Protein 1EUV (pdb70)

Sequence (300 aa):
GSLVPELNEKDDDQVQKALASRENTQLMNRDNIEITVRDFKTLAPRRWLNDTIIEFFMKYIEKSTPNTVAFNSFFYTNLSERGYQGVRRWMKRKKTQIDKLDKIFTPINLNQSHWALGIIDLKKKTIGYVDSLSNGPNAMSFAILTDLQKYVMEESKHTIGEDFDLIHLDCPQQPNGYDCGIYVCMNTLYGSADAPLDFDYKDAIRMRRFIAHLILTDALKPETHINLKVSDGSSEIFFKIKKTTPLRRLMEAFAKRQGKEMDSLRFLYDGIRIQADQTPEDLDMEDNDIIEAHREQIGG

Structure (mmCIF, N/CA/C/O backbone):
data_1EUV
#
_entry.id   1EUV
#
_cell.length_a   125.774
_cell.length_b   53.167
_cell.length_c   54.262
_cell.angle_alpha   90.00
_cell.angle_beta   90.00
_cell.angle_gamma   90.00
#
_symmetry.space_group_name_H-M   'P 21 21 2'
#
loop_
_entity.id
_entity.type
_entity.pdbx_description
1 polymer 'ULP1 PROTEASE'
2 polymer 'UBITQUTIN-LIKE PROTEIN SMT3'
3 water water
#
loop_
_atom_site.group_PDB
_atom_site.id
_atom_site.type_symbol
_atom_site.label_atom_id
_atom_site.label_alt_id
_atom_site.label_comp_id
_atom_site.label_asym_id
_atom_site.label_entity_id
_atom_site.label_seq_id
_atom_site.pdbx_PDB_ins_code
_atom_site.Cartn_x
_atom_site.Cartn_y
_atom_site.Cartn_z
_atom_site.occupancy
_atom_site.B_iso_or_equiv
_atom_site.auth_seq_id
_atom_site.auth_comp_id
_atom_site.auth_asym_id
_atom_site.auth_atom_id
_atom_site.pdbx_PDB_model_num
ATOM 1 N N . GLY A 1 1 ? 33.908 16.972 92.970 1.00 40.83 401 GLY A N 1
ATOM 2 C CA . GLY A 1 1 ? 34.959 17.863 92.389 1.00 40.16 401 GLY A CA 1
ATOM 3 C C . GLY A 1 1 ? 34.276 18.853 91.429 1.00 39.45 401 GLY A C 1
ATOM 4 O O . GLY A 1 1 ? 33.765 19.898 91.836 1.00 41.56 401 GLY A O 1
ATOM 5 N N . SER A 1 2 ? 34.308 18.564 90.144 1.00 36.00 402 SER A N 1
ATOM 6 C CA . SER A 1 2 ? 33.593 19.410 89.176 1.00 31.44 402 SER A CA 1
ATOM 7 C C . SER A 1 2 ? 33.490 18.568 87.917 1.00 28.88 402 SER A C 1
ATOM 8 O O . SER A 1 2 ? 34.398 17.833 87.545 1.00 30.31 402 SER A O 1
ATOM 11 N N . LEU A 1 3 ? 32.358 18.715 87.232 1.00 24.48 403 LEU A N 1
ATOM 12 C CA . LEU A 1 3 ? 32.156 18.045 85.960 1.00 22.66 403 LEU A CA 1
ATOM 13 C C . LEU A 1 3 ? 32.648 18.911 84.813 1.00 21.40 403 LEU A C 1
ATOM 14 O O . LEU A 1 3 ? 32.533 18.491 83.671 1.00 21.43 403 LEU A O 1
ATOM 19 N N . VAL A 1 4 ? 33.143 20.116 85.092 1.00 22.43 404 VAL A N 1
ATOM 20 C CA . VAL A 1 4 ? 33.683 20.963 84.021 1.00 22.06 404 VAL A CA 1
ATOM 21 C C . VAL A 1 4 ? 35.197 20.906 84.138 1.00 22.63 404 VAL A C 1
ATOM 22 O O . VAL A 1 4 ? 35.785 21.433 85.067 1.00 24.07 404 VAL A O 1
ATOM 26 N N . PRO A 1 5 ? 35.860 20.317 83.172 1.00 23.66 405 PRO A N 1
ATOM 27 C CA . PRO A 1 5 ? 37.313 20.171 83.266 1.00 26.77 405 PRO A CA 1
ATOM 28 C C . PRO A 1 5 ? 38.073 21.419 82.867 1.00 30.16 405 PRO A C 1
ATOM 29 O O . PRO A 1 5 ? 37.569 22.254 82.115 1.00 31.05 405 PRO A O 1
ATOM 33 N N . GLU A 1 6 ? 39.331 21.452 83.308 1.00 32.15 406 GLU A N 1
ATOM 34 C CA . GLU A 1 6 ? 40.213 22.546 82.896 1.00 34.41 406 GLU A CA 1
ATOM 35 C C . GLU A 1 6 ? 40.962 22.009 81.678 1.00 33.20 406 GLU A C 1
ATOM 36 O O . GLU A 1 6 ? 41.302 20.813 81.564 1.00 34.60 406 GLU A O 1
ATOM 42 N N . LEU A 1 7 ? 41.204 22.874 80.717 1.00 30.75 407 LEU A N 1
ATOM 43 C CA . LEU A 1 7 ? 41.903 22.531 79.517 1.00 30.07 407 LEU A CA 1
ATOM 44 C C . LEU A 1 7 ? 43.435 22.550 79.725 1.00 31.27 407 LEU A C 1
ATOM 45 O O . LEU A 1 7 ? 43.881 23.391 80.490 1.00 30.61 407 LEU A O 1
ATOM 50 N N . ASN A 1 8 ? 44.132 21.677 79.008 1.00 33.58 408 ASN A N 1
ATOM 51 C CA . ASN A 1 8 ? 45.598 21.797 79.140 1.00 35.58 408 ASN A CA 1
ATOM 52 C C . ASN A 1 8 ? 46.002 23.026 78.339 1.00 36.95 408 ASN A C 1
ATOM 53 O O . ASN A 1 8 ? 45.213 23.564 77.556 1.00 36.50 408 ASN A O 1
ATOM 58 N N . GLU A 1 9 ? 47.255 23.461 78.456 1.00 38.07 409 GLU A N 1
ATOM 59 C CA . GLU A 1 9 ? 47.684 24.665 77.761 1.00 39.20 409 GLU A CA 1
ATOM 60 C C . GLU A 1 9 ? 47.541 24.565 76.260 1.00 37.19 409 GLU A C 1
ATOM 61 O O . GLU A 1 9 ? 47.235 25.552 75.594 1.00 36.14 409 GLU A O 1
ATOM 67 N N . LYS A 1 10 ? 47.851 23.413 75.679 1.00 36.76 410 LYS A N 1
ATOM 68 C CA . LYS A 1 10 ? 47.782 23.220 74.238 1.00 38.50 410 LYS A CA 1
ATOM 69 C C . LYS A 1 10 ? 46.335 23.398 73.741 1.00 36.66 410 LYS A C 1
ATOM 70 O O . LYS A 1 10 ? 46.059 24.076 72.753 1.00 35.34 410 LYS A O 1
ATOM 76 N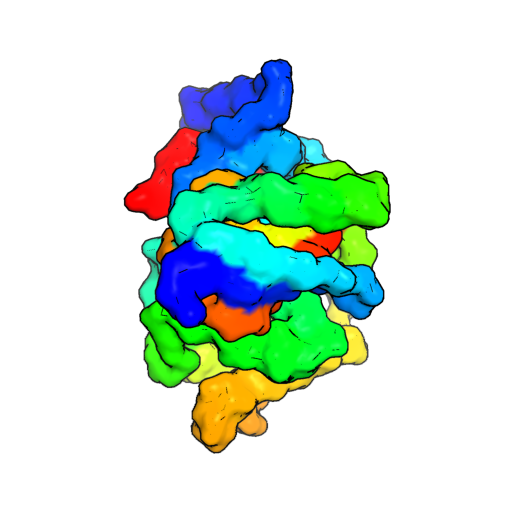 N . ASP A 1 11 ? 45.423 22.744 74.439 1.00 35.18 411 ASP A N 1
ATOM 77 C CA . ASP A 1 11 ? 43.998 22.806 74.077 1.00 32.85 411 ASP A CA 1
ATOM 78 C C . ASP A 1 11 ? 43.466 24.227 74.250 1.00 32.37 411 ASP A C 1
ATOM 79 O O . ASP A 1 11 ? 42.678 24.657 73.393 1.00 29.80 411 ASP A O 1
ATOM 84 N N . ASP A 1 12 ? 43.863 24.920 75.299 1.00 32.19 412 ASP A N 1
ATOM 85 C CA . ASP A 1 12 ? 43.434 26.311 75.507 1.00 33.69 412 ASP A CA 1
ATOM 86 C C . ASP A 1 12 ? 43.948 27.194 74.377 1.00 33.14 412 ASP A C 1
ATOM 87 O O . ASP A 1 12 ? 43.258 28.083 73.893 1.00 32.19 412 ASP A O 1
ATOM 92 N N . ASP A 1 13 ? 45.186 26.985 73.919 1.00 33.23 413 ASP A N 1
ATOM 93 C CA . ASP A 1 13 ? 45.726 27.835 72.859 1.00 33.18 413 ASP A CA 1
ATOM 94 C C . ASP A 1 13 ? 44.980 27.675 71.552 1.00 31.01 413 ASP A C 1
ATOM 95 O O . ASP A 1 13 ? 44.794 28.636 70.810 1.00 29.88 413 ASP A O 1
ATOM 100 N N . GLN A 1 14 ? 44.505 26.453 71.311 1.00 30.31 414 GLN A N 1
ATOM 101 C CA . GLN A 1 14 ? 43.725 26.129 70.124 1.00 30.58 414 GLN A CA 1
ATOM 102 C C . GLN A 1 14 ? 42.429 26.940 70.167 1.00 28.35 414 GLN A C 1
ATOM 103 O O . GLN A 1 14 ? 42.049 27.542 69.168 1.00 27.07 414 GLN A O 1
ATOM 109 N N . VAL A 1 15 ? 41.776 26.933 71.336 1.00 27.93 415 VAL A N 1
ATOM 110 C CA . VAL A 1 15 ? 40.577 27.777 71.508 1.00 27.64 415 VAL A CA 1
ATOM 111 C C . VAL A 1 15 ? 40.894 29.248 71.236 1.00 28.30 415 VAL A C 1
ATOM 112 O O . VAL A 1 15 ? 40.207 29.882 70.438 1.00 26.80 415 VAL A O 1
ATOM 116 N N . GLN A 1 16 ? 41.937 29.807 71.834 1.00 30.21 416 GLN A N 1
ATOM 117 C CA . GLN A 1 16 ? 42.305 31.223 71.647 1.00 32.66 416 GLN A CA 1
ATOM 118 C C . GLN A 1 16 ? 42.582 31.547 70.189 1.00 32.92 416 GLN A C 1
ATOM 119 O O . GLN A 1 16 ? 42.093 32.561 69.677 1.00 32.32 416 GLN A O 1
ATOM 125 N N . LYS A 1 17 ? 43.251 30.665 69.434 1.00 34.04 417 LYS A N 1
ATOM 126 C CA . LYS A 1 17 ? 43.497 30.890 68.012 1.00 35.76 417 LYS A CA 1
ATOM 127 C C . LYS A 1 17 ? 42.222 30.925 67.179 1.00 34.58 417 LYS A C 1
ATOM 128 O O . LYS A 1 17 ? 42.025 31.750 66.289 1.00 34.18 417 LYS A O 1
ATOM 134 N N . ALA A 1 18 ? 41.342 29.957 67.464 1.00 33.25 418 ALA A N 1
ATOM 135 C CA . ALA A 1 18 ? 40.061 29.907 66.748 1.00 31.26 418 ALA A CA 1
ATOM 136 C C . ALA A 1 18 ? 39.239 31.154 67.014 1.00 30.31 418 ALA A C 1
ATOM 137 O O . ALA A 1 18 ? 38.595 31.695 66.130 1.00 28.84 418 ALA A O 1
ATOM 139 N N . LEU A 1 19 ? 39.237 31.719 68.222 1.00 30.33 419 LEU A N 1
ATOM 140 C CA . LEU A 1 19 ? 38.502 32.928 68.551 1.00 32.41 419 LEU A CA 1
ATOM 141 C C . LEU A 1 19 ? 39.056 34.157 67.827 1.00 35.75 419 LEU A C 1
ATOM 142 O O . LEU A 1 19 ? 38.334 35.129 67.632 1.00 36.41 419 LEU A O 1
ATOM 147 N N . ALA A 1 20 ? 40.310 34.071 67.420 1.00 38.82 420 ALA A N 1
ATOM 148 C CA . ALA A 1 20 ? 40.925 35.169 66.695 1.00 42.84 420 ALA A CA 1
ATOM 149 C C . ALA A 1 20 ? 40.876 34.939 65.197 1.00 46.54 420 ALA A C 1
ATOM 150 O O . ALA A 1 20 ? 41.473 35.806 64.528 1.00 46.77 420 ALA A O 1
ATOM 152 N N . SER A 1 21 ? 40.238 33.887 64.653 1.00 49.87 421 SER A N 1
ATOM 153 C CA . SER A 1 21 ? 40.428 33.802 63.210 1.00 54.60 421 SER A CA 1
ATOM 154 C C . SER A 1 21 ? 39.687 34.907 62.460 1.00 57.01 421 SER A C 1
ATOM 155 O O . SER A 1 21 ? 38.600 35.374 62.710 1.00 56.19 421 SER A O 1
ATOM 158 N N . ARG A 1 22 ? 40.514 35.340 61.508 1.00 60.66 422 ARG A N 1
ATOM 159 C CA . ARG A 1 22 ? 40.244 36.346 60.509 1.00 63.35 422 ARG A CA 1
ATOM 160 C C . ARG A 1 22 ? 39.395 35.667 59.422 1.00 65.36 422 ARG A C 1
ATOM 161 O O . ARG A 1 22 ? 39.766 35.074 58.416 1.00 66.33 422 ARG A O 1
ATOM 169 N N . GLU A 1 23 ? 38.106 35.761 59.692 1.00 65.38 423 GLU A N 1
ATOM 170 C CA . GLU A 1 23 ? 36.966 35.458 58.893 1.00 65.22 423 GLU A CA 1
ATOM 171 C C . GLU A 1 23 ? 36.092 34.307 59.292 1.00 63.05 423 GLU A C 1
ATOM 172 O O . GLU A 1 23 ? 36.424 33.404 60.046 1.00 62.56 423 GLU A O 1
ATOM 178 N N . ASN A 1 24 ? 34.827 34.492 58.891 1.00 60.44 424 ASN A N 1
ATOM 179 C CA . ASN A 1 24 ? 33.724 33.638 59.273 1.00 57.76 424 ASN A CA 1
ATOM 180 C C . ASN A 1 24 ? 33.628 32.341 58.492 1.00 55.12 424 ASN A C 1
ATOM 181 O O . ASN A 1 24 ? 32.775 32.089 57.660 1.00 55.76 424 ASN A O 1
ATOM 186 N N . THR A 1 25 ? 34.530 31.452 58.852 1.00 51.97 425 THR A N 1
ATOM 187 C CA . THR A 1 25 ? 34.702 30.138 58.285 1.00 49.63 425 THR A CA 1
ATOM 188 C C . THR A 1 25 ? 33.915 29.109 59.092 1.00 45.80 425 THR A C 1
ATOM 189 O O . THR A 1 25 ? 33.537 29.348 60.235 1.00 43.73 425 THR A O 1
ATOM 193 N N . GLN A 1 26 ? 33.658 27.974 58.466 1.00 42.17 426 GLN A N 1
ATOM 194 C CA . GLN A 1 26 ? 32.982 26.855 59.105 1.00 39.41 426 GLN A CA 1
ATOM 195 C C . GLN A 1 26 ? 33.993 26.128 59.982 1.00 37.10 426 GLN A C 1
ATOM 196 O O . GLN A 1 26 ? 35.066 25.714 59.503 1.00 37.82 426 GLN A O 1
ATOM 202 N N . LEU A 1 27 ? 33.732 25.962 61.274 1.00 33.29 427 LEU A N 1
ATOM 203 C CA . LEU A 1 27 ? 34.639 25.301 62.188 1.00 31.60 427 LEU A CA 1
ATOM 204 C C . LEU A 1 27 ? 34.269 23.842 62.475 1.00 30.46 427 LEU A C 1
ATOM 205 O O . LEU A 1 27 ? 35.135 23.106 62.938 1.00 30.00 427 LEU A O 1
ATOM 210 N N . MET A 1 28 ? 32.988 23.532 62.301 1.00 29.77 428 MET A N 1
ATOM 211 C CA . MET A 1 28 ? 32.508 22.182 62.580 1.00 29.75 428 MET A CA 1
ATOM 212 C C . MET A 1 28 ? 31.203 21.991 61.818 1.00 30.03 428 MET A C 1
A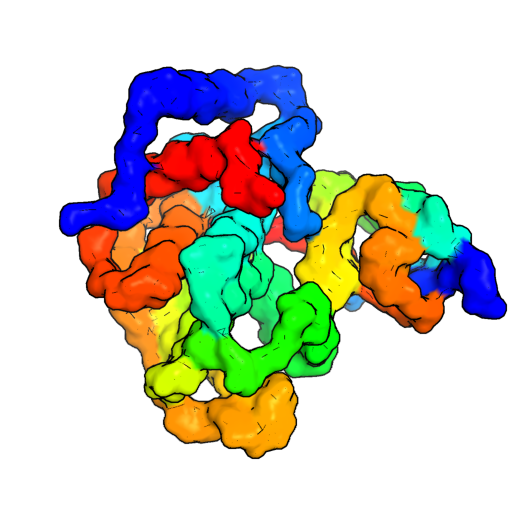TOM 213 O O . MET A 1 28 ? 30.451 22.931 61.548 1.00 28.48 428 MET A O 1
ATOM 218 N N . ASN A 1 29 ? 30.969 20.760 61.384 1.00 30.83 429 ASN A N 1
ATOM 219 C CA . ASN A 1 29 ? 29.748 20.434 60.663 1.00 31.92 429 ASN A CA 1
ATOM 220 C C . ASN A 1 29 ? 29.519 18.945 60.884 1.00 31.94 429 ASN A C 1
ATOM 221 O O . ASN A 1 29 ? 30.201 18.120 60.258 1.00 33.09 429 ASN A O 1
ATOM 226 N N . ARG A 1 30 ? 28.680 18.646 61.861 1.00 30.73 430 ARG A N 1
ATOM 227 C CA . ARG A 1 30 ? 28.476 17.228 62.191 1.00 32.06 430 ARG A CA 1
ATOM 228 C C . ARG A 1 30 ? 27.136 17.026 62.862 1.00 32.39 430 ARG A C 1
ATOM 229 O O . ARG A 1 30 ? 26.751 17.893 63.646 1.00 31.05 430 ARG A O 1
ATOM 237 N N . ASP A 1 31 ? 26.427 15.931 62.583 1.00 32.85 431 ASP A N 1
ATOM 238 C CA . ASP A 1 31 ? 25.164 15.664 63.275 1.00 33.72 431 ASP A CA 1
ATOM 239 C C . ASP A 1 31 ? 24.129 16.766 63.080 1.00 31.60 431 ASP A C 1
ATOM 240 O O . ASP A 1 31 ? 23.332 16.998 63.995 1.00 30.44 431 ASP A O 1
ATOM 245 N N . ASN A 1 32 ? 24.144 17.410 61.939 1.00 29.57 432 ASN A N 1
ATOM 246 C CA . ASN A 1 32 ? 23.245 18.491 61.558 1.00 30.19 432 ASN A CA 1
ATOM 247 C C . ASN A 1 32 ? 23.346 19.756 62.389 1.00 28.16 432 ASN A C 1
ATOM 248 O O . ASN A 1 32 ? 22.390 20.483 62.639 1.00 25.96 432 ASN A O 1
ATOM 253 N N . ILE A 1 33 ? 24.579 20.075 62.807 1.00 27.29 433 ILE A N 1
ATOM 254 C CA . ILE A 1 33 ? 24.836 21.341 63.502 1.00 27.53 433 ILE A CA 1
ATOM 255 C C . ILE A 1 33 ? 26.138 21.837 62.872 1.00 27.63 433 ILE A C 1
ATOM 256 O O . ILE A 1 33 ? 27.191 21.213 62.932 1.00 28.12 433 ILE A O 1
ATOM 261 N N . GLU A 1 34 ? 25.969 22.950 62.193 1.00 26.98 434 GLU A N 1
ATOM 262 C CA . GLU A 1 34 ? 27.087 23.636 61.549 1.00 29.04 434 GLU A CA 1
ATOM 263 C C . GLU A 1 34 ? 27.496 24.805 62.448 1.00 26.87 434 GLU A C 1
ATOM 264 O O . GLU A 1 34 ? 26.605 25.529 62.918 1.00 25.79 434 GLU A O 1
ATOM 270 N N . ILE A 1 35 ? 28.784 24.958 62.728 1.00 24.78 435 ILE A N 1
ATOM 271 C CA . ILE A 1 35 ? 29.257 26.019 63.625 1.00 24.58 435 ILE A CA 1
ATOM 272 C C . ILE A 1 35 ? 30.294 26.872 62.886 1.00 24.98 435 ILE A C 1
ATOM 273 O O . ILE A 1 35 ? 31.274 26.306 62.400 1.00 26.66 435 ILE A O 1
ATOM 278 N N . THR A 1 36 ? 29.988 28.169 62.768 1.00 24.37 436 THR A N 1
ATOM 279 C CA . THR A 1 36 ? 30.940 29.080 62.136 1.00 25.67 436 THR A CA 1
ATOM 280 C C . THR A 1 36 ? 31.724 29.829 63.189 1.00 25.18 436 THR A C 1
ATOM 281 O O . THR A 1 36 ? 31.430 29.739 64.379 1.00 24.31 436 THR A O 1
ATOM 285 N N . VAL A 1 37 ? 32.736 30.592 62.713 1.00 25.05 437 VAL A N 1
ATOM 286 C CA . VAL A 1 37 ? 33.495 31.412 63.651 1.00 24.74 437 VAL A CA 1
ATOM 287 C C . VAL A 1 37 ? 32.579 32.414 64.333 1.00 24.55 437 VAL A C 1
ATOM 288 O O . VAL A 1 37 ? 32.779 32.653 65.524 1.00 23.46 437 VAL A O 1
ATOM 292 N N . ARG A 1 38 ? 31.613 32.996 63.616 1.00 24.20 438 ARG A N 1
ATOM 293 C CA . ARG A 1 38 ? 30.692 33.944 64.248 1.00 24.68 438 ARG A CA 1
ATOM 294 C C . ARG A 1 38 ? 29.978 33.277 65.434 1.00 23.38 438 ARG A C 1
ATOM 295 O O . ARG A 1 38 ? 29.904 33.861 66.514 1.00 22.44 438 ARG A O 1
ATOM 303 N N . ASP A 1 39 ? 29.495 32.063 65.276 1.00 20.60 439 ASP A N 1
ATOM 304 C CA . ASP A 1 39 ? 28.883 31.366 66.411 1.00 21.02 439 ASP A CA 1
ATOM 305 C C . ASP A 1 39 ? 29.881 31.095 67.540 1.00 20.11 439 ASP A C 1
ATOM 306 O O . ASP A 1 39 ? 29.634 31.277 68.721 1.00 19.64 439 ASP A O 1
ATOM 311 N N . PHE A 1 40 ? 31.076 30.603 67.161 1.00 19.54 440 PHE A N 1
ATOM 312 C CA . PHE A 1 40 ? 32.100 30.246 68.128 1.00 19.79 440 PHE A CA 1
ATOM 313 C C . PHE A 1 40 ? 32.518 31.417 68.988 1.00 19.93 440 PHE A C 1
ATOM 314 O O . PHE A 1 40 ? 32.755 31.232 70.186 1.00 18.54 440 PHE A O 1
ATOM 322 N N . LYS A 1 41 ? 32.564 32.610 68.418 1.00 19.50 441 LYS A N 1
ATOM 323 C CA . LYS A 1 41 ? 32.969 33.788 69.187 1.00 21.01 441 LYS A CA 1
ATOM 324 C C . LYS A 1 41 ? 31.985 34.146 70.277 1.00 20.16 441 LYS A C 1
ATOM 325 O O . LYS A 1 41 ? 32.310 34.937 71.190 1.00 20.20 441 LYS A O 1
ATOM 331 N N . THR A 1 42 ? 30.747 33.575 70.269 1.00 18.17 442 THR A N 1
ATOM 332 C CA . THR A 1 42 ? 29.833 33.861 71.383 1.00 17.18 442 THR A CA 1
ATOM 333 C C . THR A 1 42 ? 30.334 33.146 72.634 1.00 16.91 442 THR A C 1
ATOM 334 O O . THR A 1 42 ? 29.800 33.382 73.738 1.00 17.17 442 THR A O 1
ATOM 338 N N . LEU A 1 43 ? 31.319 32.255 72.548 1.00 16.60 443 LEU A N 1
ATOM 339 C CA . LEU A 1 43 ? 31.910 31.625 73.715 1.00 17.07 443 LEU A CA 1
ATOM 340 C C . LEU A 1 43 ? 33.094 32.445 74.273 1.00 17.58 443 LEU A C 1
ATOM 341 O O . LEU A 1 43 ? 33.661 32.059 75.292 1.00 17.55 443 LEU A O 1
ATOM 346 N N . ALA A 1 44 ? 33.470 33.527 73.598 1.00 17.62 444 ALA A N 1
ATOM 347 C CA . ALA A 1 44 ? 34.556 34.360 74.105 1.00 17.07 444 ALA A CA 1
ATOM 348 C C . ALA A 1 44 ? 34.158 34.904 75.463 1.00 17.32 444 ALA A C 1
ATOM 349 O O . ALA A 1 44 ? 32.971 34.984 75.854 1.00 16.91 444 ALA A O 1
ATOM 351 N N . PRO A 1 45 ? 35.137 35.368 76.250 1.00 16.22 445 PRO A N 1
ATOM 352 C CA . PRO A 1 45 ? 34.786 35.874 77.559 1.00 15.65 445 PRO A CA 1
ATOM 353 C C . PRO A 1 45 ? 33.720 36.952 77.505 1.00 16.92 445 PRO A C 1
ATOM 354 O O . PRO A 1 45 ? 33.726 37.891 76.691 1.00 17.87 445 PRO A O 1
ATOM 358 N N . ARG A 1 46 ? 32.799 36.895 78.445 1.00 16.51 446 ARG A N 1
ATOM 359 C CA . ARG A 1 46 ? 31.738 37.892 78.659 1.00 16.52 446 ARG A CA 1
ATOM 360 C C . ARG A 1 46 ? 30.707 37.967 77.542 1.00 18.18 446 ARG A C 1
ATOM 361 O O . ARG A 1 46 ? 29.800 38.854 77.560 1.00 19.83 446 ARG A O 1
ATOM 369 N N . ARG A 1 47 ? 30.739 37.078 76.546 1.00 17.24 447 ARG A N 1
ATOM 370 C CA . ARG A 1 47 ? 29.759 37.166 75.475 1.00 17.00 447 ARG A CA 1
ATOM 371 C C . ARG A 1 47 ? 28.527 36.318 75.630 1.00 17.43 447 ARG A C 1
ATOM 372 O O . ARG A 1 47 ? 28.527 35.277 76.306 1.00 17.13 447 ARG A O 1
ATOM 380 N N . TRP A 1 48 ? 27.415 36.853 75.135 1.00 16.90 448 TRP A N 1
ATOM 381 C CA . TRP A 1 48 ? 26.139 36.105 75.144 1.00 16.65 448 TRP A CA 1
ATOM 382 C C . TRP A 1 48 ? 26.161 34.924 74.171 1.00 17.62 448 TRP A C 1
ATOM 383 O O . TRP A 1 48 ? 26.341 35.113 72.966 1.00 18.85 448 TRP A O 1
ATOM 394 N N . LEU A 1 49 ? 25.823 33.707 74.664 1.00 16.41 449 LEU A N 1
ATOM 395 C CA . LEU A 1 49 ? 25.751 32.578 73.733 1.00 16.20 449 LEU A CA 1
ATOM 396 C C . LEU A 1 49 ? 24.570 32.754 72.780 1.00 16.48 449 LEU A C 1
ATOM 397 O O . LEU A 1 49 ? 23.498 33.282 73.158 1.00 16.82 449 LEU A O 1
ATOM 402 N N . ASN A 1 50 ? 24.755 32.215 71.570 1.00 16.37 450 ASN A N 1
ATOM 403 C CA . ASN A 1 50 ? 23.617 32.195 70.626 1.00 16.97 450 ASN A CA 1
ATOM 404 C C . ASN A 1 50 ? 23.064 30.771 70.543 1.00 17.29 450 ASN A C 1
ATOM 405 O O . ASN A 1 50 ? 23.514 29.804 71.181 1.00 17.29 450 ASN A O 1
ATOM 410 N N . ASP A 1 51 ? 22.010 30.650 69.740 1.00 16.71 451 ASP A N 1
ATOM 411 C CA . ASP A 1 51 ? 21.294 29.362 69.628 1.00 18.13 451 ASP A CA 1
ATOM 412 C C . ASP A 1 51 ? 22.162 28.253 69.066 1.00 18.12 451 ASP A C 1
ATOM 413 O O . ASP A 1 51 ? 21.901 27.089 69.356 1.00 17.38 451 ASP A O 1
ATOM 418 N N . THR A 1 52 ? 23.146 28.570 68.237 1.00 17.61 452 THR A N 1
ATOM 419 C CA . THR A 1 52 ? 24.010 27.552 67.636 1.00 17.98 452 THR A CA 1
ATOM 420 C C . THR A 1 52 ? 24.854 26.844 68.653 1.00 17.29 452 THR A C 1
ATOM 421 O O . THR A 1 52 ? 24.979 25.617 68.675 1.00 17.49 452 THR A O 1
ATOM 425 N N . ILE A 1 53 ? 25.409 27.621 69.597 1.00 17.00 453 ILE A N 1
ATOM 426 C CA . ILE A 1 53 ? 26.202 27.037 70.678 1.00 16.62 453 ILE A CA 1
ATOM 427 C C . ILE A 1 53 ? 25.319 26.242 71.631 1.00 15.53 453 ILE A C 1
ATOM 428 O O . ILE A 1 53 ? 25.675 25.148 72.069 1.00 16.87 453 ILE A O 1
ATOM 433 N N . ILE A 1 54 ? 24.133 26.778 71.985 1.00 16.23 454 ILE A N 1
ATOM 434 C CA . ILE A 1 54 ? 23.193 26.021 72.822 1.00 16.62 454 ILE A CA 1
ATOM 435 C C . ILE A 1 54 ? 22.830 24.702 72.114 1.00 17.03 454 ILE A C 1
ATOM 436 O O . ILE A 1 54 ? 22.891 23.656 72.787 1.00 16.67 454 ILE A O 1
ATOM 441 N N . GLU A 1 55 ? 22.571 24.722 70.813 1.00 17.22 455 GLU A N 1
ATOM 442 C CA . GLU A 1 55 ? 22.177 23.478 70.134 1.00 18.12 455 GLU A CA 1
ATOM 443 C C . GLU A 1 55 ? 23.338 22.478 70.115 1.00 19.31 455 GLU A C 1
ATOM 444 O O . GLU A 1 55 ? 23.156 21.284 70.345 1.00 19.67 455 GLU A O 1
ATOM 450 N N . PHE A 1 56 ? 24.534 23.010 69.840 1.00 18.48 456 PHE A N 1
ATOM 451 C CA . PHE A 1 56 ? 25.708 22.117 69.855 1.00 16.99 456 PHE A CA 1
ATOM 452 C C . PHE A 1 56 ? 25.801 21.417 71.207 1.00 17.77 456 PHE A C 1
ATOM 453 O O . PHE A 1 56 ? 26.034 20.189 71.267 1.00 17.72 456 PHE A O 1
ATOM 461 N N . PHE A 1 57 ? 25.649 22.147 72.309 1.00 17.68 457 PHE A N 1
ATOM 462 C CA . PHE A 1 57 ? 25.779 21.509 73.619 1.00 17.30 457 PHE A CA 1
ATOM 463 C C . PHE A 1 57 ? 24.667 20.504 73.902 1.00 17.52 457 PHE A C 1
ATOM 464 O O . PHE A 1 57 ? 24.959 19.421 74.436 1.00 17.26 457 PHE A O 1
ATOM 472 N N . MET A 1 58 ? 23.474 20.772 73.430 1.00 16.73 458 MET A N 1
ATOM 473 C CA . MET A 1 58 ? 22.376 19.810 73.550 1.00 16.99 458 MET A CA 1
ATOM 474 C C . MET A 1 58 ? 22.774 18.520 72.788 1.00 17.29 458 MET A C 1
ATOM 475 O O . MET A 1 58 ? 22.569 17.419 73.319 1.00 19.89 458 MET A O 1
ATOM 480 N N . LYS A 1 59 ? 23.329 18.660 71.604 1.00 17.26 459 LYS A N 1
ATOM 481 C CA . LYS A 1 59 ? 23.750 17.460 70.828 1.00 19.22 459 LYS A CA 1
ATOM 482 C C . LYS A 1 59 ? 24.822 16.681 71.551 1.00 20.55 459 LYS A C 1
ATOM 483 O O . LYS A 1 59 ? 24.834 15.431 71.585 1.00 22.61 459 LYS A O 1
ATOM 489 N N . TYR A 1 60 ? 25.790 17.411 72.123 1.00 19.93 460 TYR A N 1
ATOM 490 C CA . TYR A 1 60 ? 26.836 16.734 72.895 1.00 19.98 460 TYR A CA 1
ATOM 491 C C . TYR A 1 60 ? 26.267 15.906 74.054 1.00 20.30 460 TYR A C 1
ATOM 492 O O . TYR A 1 60 ? 26.725 14.793 74.371 1.00 20.01 460 TYR A O 1
ATOM 501 N N . ILE A 1 61 ? 25.329 16.459 74.820 1.00 19.01 461 ILE A N 1
ATOM 502 C CA . ILE A 1 61 ? 24.677 15.743 75.910 1.00 19.87 461 ILE A CA 1
ATOM 503 C C . ILE A 1 61 ? 23.874 14.573 75.357 1.00 20.86 461 ILE A C 1
ATOM 504 O O . ILE A 1 61 ? 24.009 13.468 75.890 1.00 22.24 461 ILE A O 1
ATOM 509 N N . GLU A 1 62 ? 23.211 14.742 74.214 1.00 21.71 462 GLU A N 1
ATOM 510 C CA . GLU A 1 62 ? 22.502 13.576 73.646 1.00 24.28 462 GLU A CA 1
ATOM 511 C C . GLU A 1 62 ? 23.526 12.506 73.263 1.00 26.65 462 GLU A C 1
ATOM 512 O O . GLU A 1 62 ? 23.205 11.319 73.478 1.00 29.22 462 GLU A O 1
ATOM 518 N N . LYS A 1 63 ? 24.594 12.909 72.601 1.00 27.04 463 LYS A N 1
ATOM 519 C CA . LYS A 1 63 ? 25.637 11.933 72.195 1.00 30.01 463 LYS A CA 1
ATOM 520 C C . LYS A 1 63 ? 26.201 11.198 73.389 1.00 30.47 463 LYS A C 1
ATOM 521 O O . LYS A 1 63 ? 26.547 10.001 73.229 1.00 31.93 463 LYS A O 1
ATOM 527 N N . SER A 1 64 ? 26.359 11.762 74.584 1.00 29.67 464 SER A N 1
ATOM 528 C CA . SER A 1 64 ? 26.973 11.055 75.698 1.00 28.97 464 SER A CA 1
ATOM 529 C C . SER A 1 64 ? 26.113 10.521 76.816 1.00 29.16 464 SER A C 1
ATOM 530 O O . SER A 1 64 ? 26.582 10.097 77.901 1.00 28.24 464 SER A O 1
ATOM 533 N N . THR A 1 65 ? 24.793 10.647 76.656 1.00 28.41 465 THR A N 1
ATOM 534 C CA . THR A 1 65 ? 23.874 10.237 77.705 1.00 29.04 465 THR A CA 1
ATOM 535 C C . THR A 1 65 ? 22.765 9.367 77.113 1.00 29.92 465 THR A C 1
ATOM 536 O O . THR A 1 65 ? 22.110 9.745 76.147 1.00 28.27 465 THR A O 1
ATOM 540 N N . PRO A 1 66 ? 22.593 8.217 77.761 1.00 31.12 466 PRO A N 1
ATOM 541 C CA . PRO A 1 66 ? 21.580 7.290 77.300 1.00 30.49 466 PRO A CA 1
ATOM 542 C C . PRO A 1 66 ? 20.174 7.752 77.602 1.00 29.72 466 PRO A C 1
ATOM 543 O O . PRO A 1 66 ? 19.820 8.418 78.614 1.00 27.92 466 PRO A O 1
ATOM 547 N N . ASN A 1 67 ? 19.317 7.312 76.673 1.00 30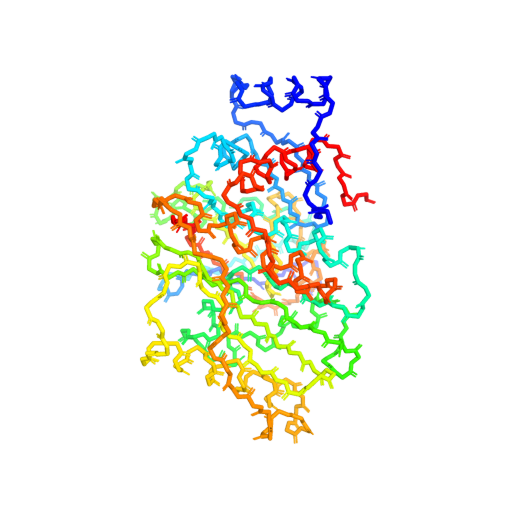.01 467 ASN A N 1
ATOM 548 C CA . ASN A 1 67 ? 17.882 7.496 76.691 1.00 29.27 467 ASN A CA 1
ATOM 549 C C . ASN A 1 67 ? 17.543 8.988 76.884 1.00 26.77 467 ASN A C 1
ATOM 550 O O . ASN A 1 67 ? 16.652 9.284 77.688 1.00 25.43 467 ASN A O 1
ATOM 555 N N . THR A 1 68 ? 18.283 9.880 76.240 1.00 23.46 468 THR A N 1
ATOM 556 C CA . THR A 1 68 ? 18.032 11.308 76.475 1.00 22.54 468 THR A CA 1
ATOM 557 C C . THR A 1 68 ? 17.834 12.048 75.175 1.00 22.67 468 THR A C 1
ATOM 558 O O . THR A 1 68 ? 18.567 11.809 74.234 1.00 24.15 468 THR A O 1
ATOM 562 N N . VAL A 1 69 ? 16.862 12.978 75.145 1.00 20.11 469 VAL A N 1
ATOM 563 C CA . VAL A 1 69 ? 16.715 13.872 74.015 1.00 19.77 469 VAL A CA 1
ATOM 564 C C . VAL A 1 69 ? 16.977 15.273 74.579 1.00 18.75 469 VAL A C 1
ATOM 565 O O . VAL A 1 69 ? 16.511 15.555 75.702 1.00 19.29 469 VAL A O 1
ATOM 569 N N . ALA A 1 70 ? 17.707 16.045 73.809 1.00 17.32 470 ALA A N 1
ATOM 570 C CA . ALA A 1 70 ? 17.914 17.453 74.210 1.00 17.85 470 ALA A CA 1
ATOM 571 C C . ALA A 1 70 ? 17.602 18.261 72.963 1.00 17.99 470 ALA A C 1
ATOM 572 O O . ALA A 1 70 ? 18.336 18.213 71.970 1.00 20.67 470 ALA A O 1
ATOM 574 N N . PHE A 1 71 ? 16.437 18.953 72.987 1.00 17.19 471 PHE A N 1
ATOM 575 C CA . PHE A 1 71 ? 16.057 19.708 71.814 1.00 18.27 471 PHE A CA 1
ATOM 576 C C . PHE A 1 71 ? 16.863 21.017 71.716 1.00 17.18 471 PHE A C 1
ATOM 577 O O . PHE A 1 71 ? 17.316 21.515 72.758 1.00 18.28 471 PHE A O 1
ATOM 585 N N . ASN A 1 72 ? 16.923 21.556 70.513 1.00 16.38 472 ASN A N 1
ATOM 586 C CA . ASN A 1 72 ? 17.469 22.913 70.358 1.00 17.74 472 ASN A CA 1
ATOM 587 C C . ASN A 1 72 ? 16.404 23.867 70.967 1.00 17.09 472 ASN A C 1
ATOM 588 O O . ASN A 1 72 ? 15.276 23.490 71.257 1.00 17.50 472 ASN A O 1
ATOM 593 N N . SER A 1 73 ? 16.766 25.165 71.034 1.00 16.78 473 SER A N 1
ATOM 594 C CA . SER A 1 73 ? 15.871 26.120 71.671 1.00 16.59 473 SER A CA 1
ATOM 595 C C . SER A 1 73 ? 14.662 26.506 70.821 1.00 17.79 473 SER A C 1
ATOM 596 O O . SER A 1 73 ? 13.748 27.143 71.392 1.00 19.45 473 SER A O 1
ATOM 599 N N . PHE A 1 74 ? 14.636 26.157 69.546 1.00 17.53 474 PHE A N 1
ATOM 600 C CA . PHE A 1 74 ? 13.496 26.490 68.688 1.00 18.89 474 PHE A CA 1
ATOM 601 C C . PHE A 1 74 ? 12.321 25.582 69.025 1.00 18.64 474 PHE A C 1
ATOM 602 O O . PHE A 1 74 ? 11.178 25.908 68.718 1.00 18.85 474 PHE A O 1
ATOM 610 N N . PHE A 1 75 ? 12.562 24.442 69.714 1.00 16.55 475 PHE A N 1
ATOM 611 C CA . PHE A 1 75 ? 11.468 23.564 70.146 1.00 18.34 475 PHE A CA 1
ATOM 612 C C . PHE A 1 75 ? 10.565 24.335 71.115 1.00 17.97 475 PHE A C 1
ATOM 613 O O . PHE A 1 75 ? 9.345 24.419 70.846 1.00 19.98 475 PHE A O 1
ATOM 621 N N . TYR A 1 76 ? 11.138 24.930 72.150 1.00 17.77 476 TYR A N 1
ATOM 622 C CA . TYR A 1 76 ? 10.241 25.668 73.065 1.00 18.09 476 TYR A CA 1
ATOM 623 C C . TYR A 1 76 ? 9.597 26.854 72.351 1.00 19.49 476 TYR A C 1
ATOM 624 O O . TYR A 1 76 ? 8.405 27.135 72.620 1.00 19.77 476 TYR A O 1
ATOM 633 N N . THR A 1 77 ? 10.309 27.560 71.485 1.00 21.50 477 THR A N 1
ATOM 634 C CA . THR A 1 77 ? 9.673 28.679 70.757 1.00 21.75 477 THR A CA 1
ATOM 635 C C . THR A 1 77 ? 8.402 28.201 70.043 1.00 21.93 477 THR A C 1
ATOM 636 O O . THR A 1 77 ? 7.329 28.815 70.137 1.00 23.65 477 THR A O 1
ATOM 640 N N . ASN A 1 78 ? 8.506 27.135 69.257 1.00 19.70 478 ASN A N 1
ATOM 641 C CA . ASN A 1 78 ? 7.359 26.589 68.548 1.00 21.28 478 ASN A CA 1
ATOM 642 C C . ASN A 1 78 ? 6.265 26.103 69.506 1.00 21.57 478 ASN A C 1
ATOM 643 O O . ASN A 1 78 ? 5.069 26.322 69.220 1.00 22.41 478 ASN A O 1
ATOM 648 N N . LEU A 1 79 ? 6.619 25.353 70.543 1.00 20.09 479 LEU A N 1
ATOM 649 C CA . LEU A 1 79 ? 5.615 24.824 71.459 1.00 20.20 479 LEU A CA 1
ATOM 650 C C . LEU A 1 79 ? 4.813 25.922 72.142 1.00 21.07 479 LEU A C 1
ATOM 651 O O . LEU A 1 79 ? 3.589 25.832 72.255 1.00 21.87 479 LEU A O 1
ATOM 656 N N . SER A 1 80 ? 5.513 26.983 72.522 1.00 20.65 480 SER A N 1
ATOM 657 C CA . SER A 1 80 ? 4.873 28.104 73.219 1.00 22.40 480 SER A CA 1
ATOM 658 C C . SER A 1 80 ? 4.069 28.969 72.258 1.00 23.42 480 SER A C 1
ATOM 659 O O . SER A 1 80 ? 2.939 29.355 72.617 1.00 25.81 480 SER A O 1
ATOM 662 N N . GLU A 1 81 ? 4.617 29.234 71.070 1.00 23.26 481 GLU A N 1
ATOM 663 C CA . GLU A 1 81 ? 3.881 30.114 70.154 1.00 24.74 481 GLU A CA 1
ATOM 664 C C . GLU A 1 81 ? 2.822 29.390 69.349 1.00 23.37 481 GLU A C 1
ATOM 665 O O . GLU A 1 81 ? 1.770 29.998 69.066 1.00 24.54 481 GLU A O 1
ATOM 671 N N . ARG A 1 82 ? 3.015 28.135 68.992 1.00 21.49 482 ARG A N 1
ATOM 672 C CA . ARG A 1 82 ? 2.188 27.393 68.067 1.00 22.47 482 ARG A CA 1
ATOM 673 C C . ARG A 1 82 ? 1.696 26.055 68.572 1.00 21.74 482 ARG A C 1
ATOM 674 O O . ARG A 1 82 ? 1.110 25.246 67.875 1.00 21.16 482 ARG A O 1
ATOM 682 N N . GLY A 1 83 ? 1.720 25.912 69.906 1.00 20.37 483 GLY A N 1
ATOM 683 C CA . GLY A 1 83 ? 1.152 24.726 70.561 1.00 20.78 483 GLY A CA 1
ATOM 684 C C . GLY A 1 83 ? 1.863 23.439 70.234 1.00 22.09 483 GLY A C 1
ATOM 685 O O . GLY A 1 83 ? 2.899 23.333 69.552 1.00 22.34 483 GLY A O 1
ATOM 686 N N . TYR A 1 84 ? 1.290 22.316 70.681 1.00 23.51 484 TYR A N 1
ATOM 687 C CA . TYR A 1 84 ? 1.840 20.996 70.398 1.00 24.18 484 TYR A CA 1
ATOM 688 C C . TYR A 1 84 ? 1.908 20.750 68.917 1.00 24.85 484 TYR A C 1
ATOM 689 O O . TYR A 1 84 ? 2.829 20.134 68.373 1.00 25.68 484 TYR A O 1
ATOM 698 N N . GLN A 1 85 ? 0.949 21.296 68.161 1.00 26.04 485 GLN A N 1
ATOM 699 C CA . GLN A 1 85 ? 0.959 21.163 66.714 1.00 27.88 485 GLN A CA 1
ATOM 700 C C . GLN A 1 85 ? 2.241 21.717 66.112 1.00 27.34 485 GLN A C 1
ATOM 701 O O . GLN A 1 85 ? 2.730 21.171 65.129 1.00 28.29 485 GLN A O 1
ATOM 707 N N . GLY A 1 86 ? 2.787 22.774 66.745 1.00 25.29 486 GLY A N 1
ATOM 708 C CA . GLY A 1 86 ? 4.035 23.339 66.255 1.00 25.80 486 GLY A CA 1
ATOM 709 C C . GLY A 1 86 ? 5.263 22.462 66.449 1.00 24.56 486 GLY A C 1
ATOM 710 O O . GLY A 1 86 ? 6.311 22.842 65.915 1.00 24.75 486 GLY A O 1
ATOM 711 N N . VAL A 1 87 ? 5.225 21.402 67.254 1.00 23.02 487 VAL A N 1
ATOM 712 C CA . VAL A 1 87 ? 6.376 20.548 67.489 1.00 23.02 487 VAL A CA 1
ATOM 713 C C . VAL A 1 87 ? 5.971 19.077 67.352 1.00 24.30 487 VAL A C 1
ATOM 714 O O . VAL A 1 87 ? 6.737 18.185 67.657 1.00 22.28 487 VAL A O 1
ATOM 718 N N . ARG A 1 88 ? 4.759 18.820 66.855 1.00 27.74 488 ARG A N 1
ATOM 719 C CA . ARG A 1 88 ? 4.289 17.434 66.723 1.00 29.32 488 ARG A CA 1
ATOM 720 C C . ARG A 1 88 ? 5.226 16.489 66.009 1.00 28.52 488 ARG A C 1
ATOM 721 O O . ARG A 1 88 ? 5.365 15.329 66.459 1.00 28.02 488 ARG A O 1
ATOM 729 N N . ARG A 1 89 ? 5.914 16.910 64.963 1.00 28.24 489 ARG A N 1
ATOM 730 C CA . ARG A 1 89 ? 6.774 16.105 64.133 1.00 29.05 489 ARG A CA 1
ATOM 731 C C . ARG A 1 89 ? 8.214 16.032 64.629 1.00 27.47 489 ARG A C 1
ATOM 732 O O . ARG A 1 89 ? 9.039 15.317 64.060 1.00 26.40 489 ARG A O 1
ATOM 740 N N . TRP A 1 90 ? 8.549 16.775 65.688 1.00 25.78 490 TRP A N 1
ATOM 741 C CA . TRP A 1 90 ? 9.951 16.828 66.092 1.00 25.12 490 TRP A CA 1
ATOM 742 C C . TRP A 1 90 ? 10.515 15.572 66.725 1.00 24.49 490 TRP A C 1
ATOM 743 O O . TRP A 1 90 ? 11.668 15.235 66.431 1.00 24.90 490 TRP A O 1
ATOM 754 N N . MET A 1 91 ? 9.793 14.860 67.597 1.00 24.48 491 MET A N 1
ATOM 755 C CA . MET A 1 91 ? 10.357 13.667 68.207 1.00 26.74 491 MET A CA 1
ATOM 756 C C . MET A 1 91 ? 10.653 12.586 67.163 1.00 28.07 491 MET A C 1
ATOM 757 O O . MET A 1 91 ? 11.614 11.834 67.303 1.00 26.77 491 MET A O 1
ATOM 762 N N . LYS A 1 92 ? 9.839 12.508 66.105 1.00 31.38 492 LYS A N 1
ATOM 763 C CA . LYS A 1 92 ? 10.063 11.518 65.058 1.00 34.48 492 LYS A CA 1
ATOM 764 C C . LYS A 1 92 ? 11.440 11.700 64.441 1.00 34.42 492 LYS A C 1
ATOM 765 O O . LYS A 1 92 ? 12.174 10.747 64.191 1.00 33.93 492 LYS A O 1
ATOM 771 N N . ARG A 1 93 ? 11.844 12.964 64.234 1.00 33.46 493 ARG A N 1
ATOM 772 C CA . ARG A 1 93 ? 13.157 13.256 63.687 1.00 35.01 493 ARG A CA 1
ATOM 773 C C . ARG A 1 93 ? 14.297 12.989 64.649 1.00 33.12 493 ARG A C 1
ATOM 774 O O . ARG A 1 93 ? 15.469 13.097 64.253 1.00 34.76 493 ARG A O 1
ATOM 782 N N . LYS A 1 94 ? 14.037 12.627 65.898 1.00 30.68 494 LYS A N 1
ATOM 783 C CA . LYS A 1 94 ? 15.024 12.243 66.879 1.00 31.03 494 LYS A CA 1
ATOM 784 C C . LYS A 1 94 ? 15.262 10.725 66.784 1.00 33.20 494 LYS A C 1
ATOM 785 O O . LYS A 1 94 ? 16.042 10.141 67.536 1.00 34.30 494 LYS A O 1
ATOM 791 N N . LYS A 1 95 ? 14.470 10.041 65.939 1.00 34.71 495 LYS A N 1
ATOM 792 C CA . LYS A 1 95 ? 14.621 8.600 65.772 1.00 35.25 495 LYS A CA 1
ATOM 793 C C . LYS A 1 95 ? 14.318 7.849 67.065 1.00 33.30 495 LYS A C 1
ATOM 794 O O . LYS A 1 95 ? 14.968 6.844 67.371 1.00 32.25 495 LYS A O 1
ATOM 800 N N . THR A 1 96 ? 13.305 8.310 67.794 1.00 30.86 496 THR A N 1
ATOM 801 C CA . THR A 1 96 ? 12.975 7.621 69.039 1.00 30.54 496 THR A CA 1
ATOM 802 C C . THR A 1 96 ? 11.590 8.060 69.460 1.00 28.33 496 THR A C 1
ATOM 803 O O . THR A 1 96 ? 10.925 8.770 68.700 1.00 28.76 496 THR A O 1
ATOM 807 N N . GLN A 1 97 ? 11.071 7.488 70.530 1.00 28.71 497 GLN A N 1
ATOM 808 C CA . GLN A 1 97 ? 9.724 7.776 70.997 1.00 28.42 497 GLN A CA 1
ATOM 809 C C . GLN A 1 97 ? 9.771 8.149 72.464 1.00 26.85 497 GLN A C 1
ATOM 810 O O . GLN A 1 97 ? 10.605 7.681 73.248 1.00 27.05 497 GLN A O 1
ATOM 816 N N . ILE A 1 98 ? 8.856 8.999 72.909 1.00 26.96 498 ILE A N 1
ATOM 817 C CA . ILE A 1 98 ? 8.834 9.464 74.294 1.00 26.10 498 ILE A CA 1
ATOM 818 C C . ILE A 1 98 ? 8.820 8.344 75.308 1.00 27.19 498 ILE A C 1
ATOM 819 O O . ILE A 1 98 ? 9.458 8.459 76.367 1.00 26.26 498 ILE A O 1
ATOM 824 N N . ASP A 1 99 ? 8.157 7.193 75.038 1.00 28.65 499 ASP A N 1
ATOM 825 C CA . ASP A 1 99 ? 8.173 6.129 76.050 1.00 30.82 499 ASP A CA 1
ATOM 826 C C . ASP A 1 99 ? 9.494 5.403 76.222 1.00 31.39 499 ASP A C 1
ATOM 827 O O . ASP A 1 99 ? 9.627 4.594 77.172 1.00 31.89 499 ASP A O 1
ATOM 832 N N . LYS A 1 100 ? 10.520 5.686 75.422 1.00 30.89 500 LYS A N 1
ATOM 833 C CA . LYS A 1 100 ? 11.827 5.064 75.640 1.00 30.61 500 LYS A CA 1
ATOM 834 C C . LYS A 1 100 ? 12.819 5.982 76.349 1.00 28.91 500 LYS A C 1
ATOM 835 O O . LYS A 1 100 ? 13.970 5.604 76.514 1.00 28.04 500 LYS A O 1
ATOM 841 N N . LEU A 1 101 ? 12.366 7.190 76.683 1.00 27.35 501 LEU A N 1
ATOM 842 C CA . LEU A 1 101 ? 13.338 8.128 77.273 1.00 24.06 501 LEU A CA 1
ATOM 843 C C . LEU A 1 101 ? 13.340 8.270 78.776 1.00 24.65 501 LEU A C 1
ATOM 844 O O . LEU A 1 101 ? 12.382 8.095 79.530 1.00 24.51 501 LEU A O 1
ATOM 849 N N . ASP A 1 102 ? 14.522 8.677 79.293 1.00 23.43 502 ASP A N 1
ATOM 850 C CA . ASP A 1 102 ? 14.654 8.980 80.712 1.00 23.57 502 ASP A CA 1
ATOM 851 C C . ASP A 1 102 ? 14.382 10.496 80.901 1.00 22.78 502 ASP A C 1
ATOM 852 O O . ASP A 1 102 ? 13.750 10.911 81.856 1.00 21.88 502 ASP A O 1
ATOM 857 N N . LYS A 1 103 ? 15.003 11.306 80.043 1.00 21.76 503 LYS A N 1
ATOM 858 C CA . LYS A 1 103 ? 14.861 12.766 80.175 1.00 20.78 503 LYS A CA 1
ATOM 859 C C . LYS A 1 103 ? 14.722 13.436 78.822 1.00 19.90 503 LYS A C 1
ATOM 860 O O . LYS A 1 103 ? 15.260 12.961 77.820 1.00 19.92 503 LYS A O 1
ATOM 866 N N . ILE A 1 104 ? 14.062 14.597 78.796 1.00 19.58 504 ILE A N 1
ATOM 867 C CA . ILE A 1 104 ? 14.024 15.466 77.619 1.00 19.71 504 ILE A CA 1
ATOM 868 C C . ILE A 1 104 ? 14.460 16.861 78.108 1.00 19.00 504 ILE A C 1
ATOM 869 O O . ILE A 1 104 ? 13.856 17.312 79.096 1.00 18.32 504 ILE A O 1
ATOM 874 N N . PHE A 1 105 ? 15.478 17.432 77.489 1.00 16.76 505 PHE A N 1
ATOM 875 C CA . PHE A 1 105 ? 15.939 18.778 77.885 1.00 15.92 505 PHE A CA 1
ATOM 876 C C . PHE A 1 105 ? 15.418 19.798 76.892 1.00 17.51 505 PHE A C 1
ATOM 877 O O . PHE A 1 105 ? 15.458 19.531 75.680 1.00 18.22 505 PHE A O 1
ATOM 885 N N . THR A 1 106 ? 14.924 20.959 77.350 1.00 16.31 506 THR A N 1
ATOM 886 C CA . THR A 1 106 ? 14.430 21.983 76.447 1.00 17.01 506 THR A CA 1
ATOM 887 C C . THR A 1 106 ? 15.000 23.342 76.863 1.00 16.40 506 THR A C 1
ATOM 888 O O . THR A 1 106 ? 14.522 23.974 77.846 1.00 17.48 506 THR A O 1
ATOM 892 N N . PRO A 1 107 ? 16.086 23.783 76.275 1.00 16.35 507 PRO A N 1
ATOM 893 C CA . PRO A 1 107 ? 16.660 25.108 76.490 1.00 15.56 507 PRO A CA 1
ATOM 894 C C . PRO A 1 107 ? 15.641 26.138 75.973 1.00 15.81 507 PRO A C 1
ATOM 895 O O . PRO A 1 107 ? 14.941 25.945 74.979 1.00 16.44 507 PRO A O 1
ATOM 899 N N . ILE A 1 108 ? 15.512 27.211 76.780 1.00 15.49 508 ILE A N 1
ATOM 900 C CA . ILE A 1 108 ? 14.492 28.241 76.501 1.00 16.06 508 ILE A CA 1
ATOM 901 C C . ILE A 1 108 ? 15.104 29.627 76.342 1.00 14.76 508 ILE A C 1
ATOM 902 O O . ILE A 1 108 ? 15.881 30.041 77.202 1.00 16.01 508 ILE A O 1
ATOM 907 N N . ASN A 1 109 ? 14.769 30.269 75.218 1.00 16.29 509 ASN A N 1
ATOM 908 C CA . ASN A 1 109 ? 15.243 31.625 74.991 1.00 16.80 509 ASN A CA 1
ATOM 909 C C . ASN A 1 109 ? 14.106 32.539 75.453 1.00 18.14 509 ASN A C 1
ATOM 910 O O . ASN A 1 109 ? 12.941 32.250 75.139 1.00 21.01 509 ASN A O 1
ATOM 915 N N . LEU A 1 110 ? 14.429 33.498 76.303 1.00 18.10 510 LEU A N 1
ATOM 916 C CA . LEU A 1 110 ? 13.405 34.404 76.826 1.00 20.12 510 LEU A CA 1
ATOM 917 C C . LEU A 1 110 ? 13.677 35.792 76.249 1.00 22.23 510 LEU A C 1
ATOM 918 O O . LEU A 1 110 ? 14.658 36.428 76.654 1.00 21.24 510 LEU A O 1
ATOM 923 N N . ASN A 1 111 ? 12.822 36.222 75.336 1.00 23.67 511 ASN A N 1
ATOM 924 C CA . ASN A 1 111 ? 12.839 37.585 74.828 1.00 26.61 511 ASN A CA 1
ATOM 925 C C . ASN A 1 111 ? 14.140 38.077 74.259 1.00 24.33 511 ASN A C 1
ATOM 926 O O . ASN A 1 111 ? 14.493 39.265 74.368 1.00 23.65 511 ASN A O 1
ATOM 931 N N . GLN A 1 112 ? 14.927 37.179 73.659 1.00 22.30 512 GLN A N 1
ATOM 932 C CA . GLN A 1 112 ? 16.230 37.545 73.105 1.00 21.51 512 GLN A CA 1
ATOM 933 C C . GLN A 1 112 ? 17.133 38.170 74.131 1.00 21.94 512 GLN A C 1
ATOM 934 O O . GLN A 1 112 ? 18.072 38.889 73.731 1.00 22.45 512 GLN A O 1
ATOM 940 N N . SER A 1 113 ? 16.947 37.863 75.424 1.00 21.26 513 SER A N 1
ATOM 941 C CA . SER A 1 113 ? 17.808 38.469 76.418 1.00 22.17 513 SER A CA 1
ATOM 942 C C . SER A 1 113 ? 18.251 37.509 77.507 1.00 19.87 513 SER A C 1
ATOM 943 O O . SER A 1 113 ? 19.119 37.874 78.252 1.00 19.87 513 SER A O 1
ATOM 946 N N . HIS A 1 114 ? 17.661 36.294 77.584 1.00 19.42 514 HIS A N 1
ATOM 947 C CA . HIS A 1 114 ? 18.077 35.398 78.679 1.00 18.23 514 HIS A CA 1
ATOM 948 C C . HIS A 1 114 ? 17.852 33.956 78.254 1.00 16.65 514 HIS A C 1
ATOM 949 O O . HIS A 1 114 ? 17.070 33.726 77.331 1.00 18.87 514 HIS A O 1
ATOM 956 N N . TRP A 1 115 ? 18.625 33.043 78.840 1.00 15.92 515 TRP A N 1
ATOM 957 C CA . TRP A 1 115 ? 18.452 31.617 78.550 1.00 15.22 515 TRP A CA 1
ATOM 958 C C . TRP A 1 115 ? 18.080 30.936 79.876 1.00 14.54 515 TRP A C 1
ATOM 959 O O . TRP A 1 115 ? 18.694 31.235 80.873 1.00 15.86 515 TRP A O 1
ATOM 970 N N . ALA A 1 116 ? 17.177 29.933 79.790 1.00 15.66 516 ALA A N 1
ATOM 971 C CA . ALA A 1 116 ? 16.818 29.128 80.964 1.00 15.16 516 ALA A CA 1
ATOM 972 C C . ALA A 1 116 ? 16.616 27.692 80.445 1.00 15.33 516 ALA A C 1
ATOM 973 O O . ALA A 1 116 ? 16.833 27.425 79.244 1.00 14.82 516 ALA A O 1
ATOM 975 N N . LEU A 1 117 ? 16.205 26.789 81.303 1.00 17.24 517 LEU A N 1
ATOM 976 C CA . LEU A 1 117 ? 16.102 25.382 80.859 1.00 16.67 517 LEU A CA 1
ATOM 977 C C . LEU A 1 117 ? 14.928 24.654 81.483 1.00 16.87 517 LEU A C 1
ATOM 978 O O . LEU A 1 117 ? 14.633 24.806 82.660 1.00 17.92 517 LEU A O 1
ATOM 983 N N . GLY A 1 118 ? 14.300 23.846 80.615 1.00 16.34 518 GLY A N 1
ATOM 984 C CA . GLY A 1 118 ? 13.259 22.949 81.118 1.00 17.73 518 GLY A CA 1
ATOM 985 C C . GLY A 1 118 ? 13.857 21.543 81.157 1.00 18.49 518 GLY A C 1
ATOM 986 O O . GLY A 1 118 ? 14.626 21.177 80.266 1.00 16.84 518 GLY A O 1
ATOM 987 N N . ILE A 1 119 ? 13.489 20.784 82.213 1.00 18.37 519 ILE A N 1
ATOM 988 C CA . ILE A 1 119 ? 13.961 19.393 82.287 1.00 18.08 519 ILE A CA 1
ATOM 989 C C . ILE A 1 119 ? 12.721 18.496 82.461 1.00 18.84 519 ILE A C 1
ATOM 990 O O . ILE A 1 119 ? 12.097 18.576 83.513 1.00 18.98 519 ILE A O 1
ATOM 995 N N . ILE A 1 120 ? 12.411 17.704 81.455 1.00 18.78 520 ILE A N 1
ATOM 996 C CA . ILE A 1 120 ? 11.299 16.725 81.676 1.00 19.96 520 ILE A CA 1
ATOM 997 C C . ILE A 1 120 ? 11.989 15.440 82.129 1.00 20.99 520 ILE A C 1
ATOM 998 O O . ILE A 1 120 ? 12.770 14.877 81.375 1.00 20.55 520 ILE A O 1
ATOM 1003 N N . ASP A 1 121 ? 11.704 14.978 83.334 1.00 23.09 521 ASP A N 1
ATOM 1004 C CA . ASP A 1 121 ? 12.301 13.744 83.832 1.00 23.20 521 ASP A CA 1
ATOM 1005 C C . ASP A 1 121 ? 11.200 12.666 83.801 1.00 23.64 521 ASP A C 1
ATOM 1006 O O . ASP A 1 121 ? 10.411 12.644 84.734 1.00 22.75 521 ASP A O 1
ATOM 1011 N N . LEU A 1 122 ? 11.239 11.868 82.746 1.00 24.20 522 LEU A N 1
ATOM 1012 C CA . LEU A 1 122 ? 10.199 10.834 82.599 1.00 25.59 522 LEU A CA 1
ATOM 1013 C C . LEU A 1 122 ? 10.306 9.771 83.657 1.00 27.15 522 LEU A C 1
ATOM 1014 O O . LEU A 1 122 ? 9.276 9.216 84.106 1.00 27.20 522 LEU A O 1
ATOM 1019 N N . LYS A 1 123 ? 11.518 9.444 84.086 1.00 29.20 523 LYS A N 1
ATOM 1020 C CA . LYS A 1 123 ? 11.695 8.410 85.115 1.00 31.44 523 LYS A CA 1
ATOM 1021 C C . LYS A 1 123 ? 11.222 8.884 86.469 1.00 30.80 523 LYS A C 1
ATOM 1022 O O . LYS A 1 123 ? 10.569 8.154 87.225 1.00 31.37 523 LYS A O 1
ATOM 1028 N N . LYS A 1 124 ? 11.497 10.140 86.836 1.00 29.18 524 LYS A N 1
ATOM 1029 C CA . LYS A 1 124 ? 11.062 10.677 88.120 1.00 28.80 524 LYS A CA 1
ATOM 1030 C C . LYS A 1 124 ? 9.664 11.283 88.059 1.00 26.40 524 LYS A C 1
ATOM 1031 O O . LYS A 1 124 ? 9.092 11.648 89.103 1.00 27.09 524 LYS A O 1
ATOM 1037 N N . LYS A 1 125 ? 9.092 11.343 86.867 1.00 24.54 525 LYS A N 1
ATOM 1038 C CA . LYS A 1 125 ? 7.767 11.927 86.682 1.00 25.62 525 LYS A CA 1
ATOM 1039 C C . LYS A 1 125 ? 7.744 13.356 87.188 1.00 26.16 525 LYS A C 1
ATOM 1040 O O . LYS A 1 125 ? 6.892 13.789 87.970 1.00 24.65 525 LYS A O 1
ATOM 1046 N N . THR A 1 126 ? 8.700 14.171 86.714 1.00 25.53 526 THR A N 1
ATOM 1047 C CA . THR A 1 126 ? 8.746 15.561 87.174 1.00 26.25 526 THR A CA 1
ATOM 1048 C C . THR A 1 126 ? 9.073 16.477 86.000 1.00 25.67 526 THR A C 1
ATOM 1049 O O . THR A 1 126 ? 9.617 15.957 85.041 1.00 24.31 526 THR A O 1
ATOM 1053 N N . ILE A 1 127 ? 8.557 17.689 86.045 1.00 26.15 527 ILE A N 1
ATOM 1054 C CA . ILE A 1 127 ? 8.913 18.681 85.013 1.00 25.72 527 ILE A CA 1
ATOM 1055 C C . ILE A 1 127 ? 9.538 19.836 85.805 1.00 25.92 527 ILE A C 1
ATOM 1056 O O . ILE A 1 127 ? 8.884 20.394 86.696 1.00 25.19 527 ILE A O 1
ATOM 1061 N N . GLY A 1 128 ? 10.773 20.197 85.417 1.00 23.68 528 GLY A N 1
ATOM 1062 C CA . GLY A 1 128 ? 11.439 21.235 86.200 1.00 22.81 528 GLY A CA 1
ATOM 1063 C C . GLY A 1 128 ? 11.870 22.408 85.327 1.00 21.82 528 GLY A C 1
ATOM 1064 O O . GLY A 1 128 ? 12.145 22.227 84.130 1.00 21.67 528 GLY A O 1
ATOM 1065 N N . TYR A 1 129 ? 11.827 23.570 85.943 1.00 19.07 529 TYR A N 1
ATOM 1066 C CA . TYR A 1 129 ? 12.249 24.815 85.244 1.00 19.32 529 TYR A CA 1
ATOM 1067 C C . TYR A 1 129 ? 13.436 25.315 86.040 1.00 20.01 529 TYR A C 1
ATOM 1068 O O . TYR A 1 129 ? 13.318 25.491 87.260 1.00 20.14 529 TYR A O 1
ATOM 1077 N N . VAL A 1 130 ? 14.599 25.509 85.419 1.00 19.71 530 VAL A N 1
ATOM 1078 C CA . VAL A 1 130 ? 15.818 25.864 86.151 1.00 19.51 530 VAL A CA 1
ATOM 1079 C C . VAL A 1 130 ? 16.382 27.118 85.501 1.00 18.62 530 VAL A C 1
ATOM 1080 O O . VAL A 1 130 ? 16.599 27.123 84.306 1.00 19.34 530 VAL A O 1
ATOM 1084 N N . ASP A 1 131 ? 16.541 28.148 86.313 1.00 18.01 531 ASP A N 1
ATOM 1085 C CA . ASP A 1 131 ? 16.922 29.466 85.757 1.00 17.65 531 ASP A CA 1
ATOM 1086 C C . ASP A 1 131 ? 18.005 30.005 86.684 1.00 17.93 531 ASP A C 1
ATOM 1087 O O . ASP A 1 131 ? 17.778 30.190 87.888 1.00 19.21 531 ASP A O 1
ATOM 1092 N N . SER A 1 132 ? 19.120 30.473 86.080 1.00 17.40 532 SER A N 1
ATOM 1093 C CA . SER A 1 132 ? 20.242 30.997 86.832 1.00 18.39 532 SER A CA 1
ATOM 1094 C C . SER A 1 132 ? 20.136 32.508 87.153 1.00 18.84 532 SER A C 1
ATOM 1095 O O . SER A 1 132 ? 21.073 33.027 87.750 1.00 18.74 532 SER A O 1
ATOM 1098 N N . LEU A 1 133 ? 19.032 33.127 86.821 1.00 19.85 533 LEU A N 1
ATOM 1099 C CA . LEU A 1 133 ? 18.818 34.515 87.294 1.00 21.71 533 LEU A CA 1
ATOM 1100 C C . LEU A 1 133 ? 17.338 34.623 87.615 1.00 23.14 533 LEU A C 1
ATOM 1101 O O . LEU A 1 133 ? 16.559 35.275 86.940 1.00 24.86 533 LEU A O 1
ATOM 1106 N N . SER A 1 134 ? 16.952 33.948 88.691 1.00 25.11 534 SER A N 1
ATOM 1107 C CA . SER A 1 134 ? 15.539 33.920 89.094 1.00 29.12 534 SER A CA 1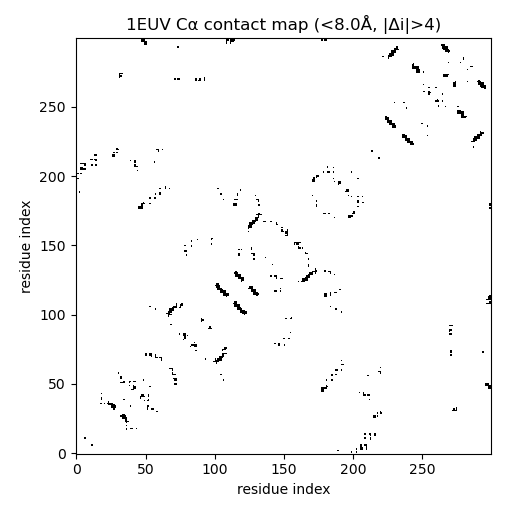
ATOM 1108 C C . SER A 1 134 ? 15.349 34.300 90.550 1.00 33.77 534 SER A C 1
ATOM 1109 O O . SER A 1 134 ? 16.094 33.806 91.401 1.00 34.44 534 SER A O 1
ATOM 1112 N N . ASN A 1 135 ? 14.266 35.000 90.853 1.00 38.52 535 ASN A N 1
ATOM 1113 C CA . ASN A 1 135 ? 13.945 35.281 92.263 1.00 42.88 535 ASN A CA 1
ATOM 1114 C C . ASN A 1 135 ? 12.969 34.223 92.783 1.00 43.94 535 ASN A C 1
ATOM 1115 O O . ASN A 1 135 ? 12.632 34.188 93.981 1.00 45.16 535 ASN A O 1
ATOM 1120 N N . GLY A 1 136 ? 12.547 33.322 91.888 1.00 43.16 536 GLY A N 1
ATOM 1121 C CA . GLY A 1 136 ? 11.720 32.219 92.314 1.00 42.57 536 GLY A CA 1
ATOM 1122 C C . GLY A 1 136 ? 10.448 32.026 91.523 1.00 41.44 536 GLY A C 1
ATOM 1123 O O . GLY A 1 136 ? 10.131 32.713 90.550 1.00 39.62 536 GLY A O 1
ATOM 1124 N N . PRO A 1 137 ? 9.723 30.984 91.954 1.00 41.72 537 PRO A N 1
ATOM 1125 C CA . PRO A 1 137 ? 8.483 30.615 91.290 1.00 41.96 537 PRO A CA 1
ATOM 1126 C C . PRO A 1 137 ? 7.735 31.886 90.963 1.00 42.20 537 PRO A C 1
ATOM 1127 O O . PRO A 1 137 ? 7.541 32.752 91.840 1.00 43.58 537 PRO A O 1
ATOM 1131 N N . ASN A 1 138 ? 7.373 32.010 89.698 1.00 40.61 538 ASN A N 1
ATOM 1132 C CA . ASN A 1 138 ? 6.665 33.207 89.241 1.00 40.39 538 ASN A CA 1
ATOM 1133 C C . ASN A 1 138 ? 5.666 32.746 88.191 1.00 40.25 538 ASN A C 1
ATOM 1134 O O . ASN A 1 138 ? 5.601 31.531 87.935 1.00 38.37 538 ASN A O 1
ATOM 1139 N N . ALA A 1 139 ? 4.879 33.635 87.608 1.00 40.78 539 ALA A N 1
ATOM 1140 C CA . ALA A 1 139 ? 3.881 33.169 86.653 1.00 42.07 539 ALA A CA 1
ATOM 1141 C C . ALA A 1 139 ? 4.394 32.797 85.284 1.00 41.87 539 ALA A C 1
ATOM 1142 O O . ALA A 1 139 ? 3.795 31.916 84.631 1.00 42.02 539 ALA A O 1
ATOM 1144 N N . MET A 1 140 ? 5.467 33.394 84.771 1.00 39.76 540 MET A N 1
ATOM 1145 C CA . MET A 1 140 ? 5.943 33.051 83.437 1.00 38.59 540 MET A CA 1
ATOM 1146 C C . MET A 1 140 ? 6.507 31.619 83.445 1.00 34.13 540 MET A C 1
ATOM 1147 O O . MET A 1 140 ? 6.464 30.884 82.468 1.00 33.31 540 MET A O 1
ATOM 1152 N N . SER A 1 141 ? 7.070 31.282 84.564 1.00 31.86 541 SER A N 1
ATOM 1153 C CA . SER A 1 141 ? 7.710 29.986 84.853 1.00 31.27 541 SER A CA 1
ATOM 1154 C C . SER A 1 141 ? 6.585 28.941 84.861 1.00 30.32 541 SER A C 1
ATOM 1155 O O . SER A 1 141 ? 6.751 27.800 84.465 1.00 27.86 541 SER A O 1
ATOM 1158 N N . PHE A 1 142 ? 5.397 29.413 85.315 1.00 28.90 542 PHE A N 1
ATOM 1159 C CA . PHE A 1 142 ? 4.279 28.441 85.248 1.00 30.40 542 PHE A CA 1
ATOM 1160 C C . PHE A 1 142 ? 3.792 28.145 83.865 1.00 28.18 542 PHE A C 1
ATOM 1161 O O . PHE A 1 142 ? 3.495 26.954 83.605 1.00 28.28 542 PHE A O 1
ATOM 1169 N N . ALA A 1 143 ? 3.679 29.131 82.988 1.00 27.61 543 ALA A N 1
ATOM 1170 C CA . ALA A 1 143 ? 3.312 28.898 81.608 1.00 28.18 543 ALA A CA 1
ATOM 1171 C C . ALA A 1 143 ? 4.315 27.934 80.978 1.00 27.24 543 ALA A C 1
ATOM 1172 O O . ALA A 1 143 ? 3.891 27.090 80.197 1.00 27.41 543 ALA A O 1
ATOM 1174 N N . ILE A 1 144 ? 5.619 28.080 81.245 1.00 24.40 544 ILE A N 1
ATOM 1175 C CA . ILE A 1 144 ? 6.597 27.158 80.714 1.00 23.25 544 ILE A CA 1
ATOM 1176 C C . ILE A 1 144 ? 6.320 25.756 81.267 1.00 21.89 544 ILE A C 1
ATOM 1177 O O . ILE A 1 144 ? 6.329 24.846 80.452 1.00 22.55 544 ILE A O 1
ATOM 1182 N N . LEU A 1 145 ? 6.202 25.602 82.589 1.00 23.24 545 LEU A N 1
ATOM 1183 C CA . LEU A 1 145 ? 5.971 24.239 83.093 1.00 22.70 545 LEU A CA 1
ATOM 1184 C C . LEU A 1 145 ? 4.719 23.633 82.517 1.00 23.03 545 LEU A C 1
ATOM 1185 O O . LEU A 1 145 ? 4.740 22.456 82.099 1.00 22.91 545 LEU A O 1
ATOM 1190 N N . THR A 1 146 ? 3.585 24.400 82.423 1.00 23.28 546 THR A N 1
ATOM 1191 C CA . THR A 1 146 ? 2.410 23.752 81.835 1.00 23.36 546 THR A CA 1
ATOM 1192 C C . THR A 1 146 ? 2.547 23.433 80.360 1.00 23.93 546 THR A C 1
ATOM 1193 O O . THR A 1 146 ? 2.063 22.396 79.881 1.00 25.26 546 THR A O 1
ATOM 1197 N N . ASP A 1 147 ? 3.336 24.193 79.609 1.00 23.36 547 ASP A N 1
ATOM 1198 C CA . ASP A 1 147 ? 3.586 23.924 78.212 1.00 22.59 547 ASP A CA 1
ATOM 1199 C C . ASP A 1 147 ? 4.348 22.589 78.092 1.00 22.24 547 ASP A C 1
ATOM 1200 O O . ASP A 1 147 ? 3.981 21.843 77.203 1.00 23.03 547 ASP A O 1
ATOM 1205 N N . LEU A 1 148 ? 5.324 22.377 78.963 1.00 22.87 548 LEU A N 1
ATOM 1206 C CA . LEU A 1 148 ? 6.120 21.147 78.866 1.00 21.74 548 LEU A CA 1
ATOM 1207 C C . LEU A 1 148 ? 5.230 19.963 79.288 1.00 22.05 548 LEU A C 1
ATOM 1208 O O . LEU A 1 148 ? 5.381 18.895 78.712 1.00 20.79 548 LEU A O 1
ATOM 1213 N N . GLN A 1 149 ? 4.357 20.172 80.279 1.00 22.85 549 GLN A N 1
ATOM 1214 C CA . GLN A 1 149 ? 3.462 19.079 80.712 1.00 24.15 549 GLN A CA 1
ATOM 1215 C C . GLN A 1 149 ? 2.494 18.733 79.598 1.00 24.61 549 GLN A C 1
ATOM 1216 O O . GLN A 1 149 ? 2.283 17.554 79.279 1.00 24.12 549 GLN A O 1
ATOM 1222 N N . LYS A 1 150 ? 2.023 19.773 78.896 1.00 25.30 550 LYS A N 1
ATOM 1223 C CA . LYS A 1 150 ? 1.165 19.575 77.740 1.00 25.70 550 LYS A CA 1
ATOM 1224 C C . LYS A 1 150 ? 1.855 18.767 76.673 1.00 24.53 550 LYS A C 1
ATOM 1225 O O . LYS A 1 150 ? 1.333 17.855 76.045 1.00 23.16 550 LYS A O 1
ATOM 1231 N N . TYR A 1 151 ? 3.145 19.062 76.396 1.00 22.08 551 TYR A N 1
ATOM 1232 C CA . TYR A 1 151 ? 3.909 18.345 75.403 1.00 20.84 551 TYR A CA 1
ATOM 1233 C C . TYR A 1 151 ? 3.939 16.846 75.739 1.00 22.16 551 TYR A C 1
ATOM 1234 O O . TYR A 1 151 ? 3.842 16.000 74.871 1.00 23.19 551 TYR A O 1
ATOM 1243 N N . VAL A 1 152 ? 4.265 16.533 76.986 1.00 21.72 552 VAL A N 1
ATOM 1244 C CA . VAL A 1 152 ? 4.385 15.135 77.406 1.00 22.67 552 VAL A CA 1
ATOM 1245 C C . VAL A 1 152 ? 3.043 14.392 77.218 1.00 23.51 552 VAL A C 1
ATOM 1246 O O . VAL A 1 152 ? 3.042 13.279 76.656 1.00 24.33 552 VAL A O 1
ATOM 1250 N N . MET A 1 153 ? 1.989 15.073 77.663 1.00 23.62 553 MET A N 1
ATOM 1251 C CA . MET A 1 153 ? 0.652 14.423 77.505 1.00 24.68 553 MET A CA 1
ATOM 1252 C C . MET A 1 153 ? 0.296 14.201 76.061 1.00 26.17 553 MET A C 1
ATOM 1253 O O . MET A 1 153 ? -0.177 13.097 75.669 1.00 28.15 553 MET A O 1
ATOM 1258 N N . GLU A 1 154 ? 0.511 15.163 75.164 1.00 25.97 554 GLU A N 1
ATOM 1259 C CA . GLU A 1 154 ? 0.181 15.005 73.757 1.00 27.16 554 GLU A CA 1
ATOM 1260 C C . GLU A 1 154 ? 1.098 14.065 73.003 1.00 26.08 554 GLU A C 1
ATOM 1261 O O . GLU A 1 154 ? 0.659 13.172 72.252 1.00 26.70 554 GLU A O 1
ATOM 1267 N N . GLU A 1 155 ? 2.411 14.166 73.183 1.00 24.96 555 GLU A N 1
ATOM 1268 C CA . GLU A 1 155 ? 3.378 13.327 72.502 1.00 24.85 555 GLU A CA 1
ATOM 1269 C C . GLU A 1 155 ? 3.218 11.868 72.897 1.00 26.77 555 GLU A C 1
ATOM 1270 O O . GLU A 1 155 ? 3.437 10.979 72.081 1.00 29.06 555 GLU A O 1
ATOM 1276 N N . SER A 1 156 ? 2.807 11.611 74.138 1.00 27.38 556 SER A N 1
ATOM 1277 C CA . SER A 1 156 ? 2.605 10.236 74.590 1.00 28.32 556 SER A CA 1
ATOM 1278 C C . SER A 1 156 ? 1.213 9.710 74.262 1.00 29.09 556 SER A C 1
ATOM 1279 O O . SER A 1 156 ? 0.870 8.642 74.794 1.00 30.33 556 SER A O 1
ATOM 1282 N N . LYS A 1 157 ? 0.404 10.484 73.579 1.00 30.03 557 LYS A N 1
ATOM 1283 C CA . LYS A 1 157 ? -0.977 10.070 73.286 1.00 32.80 557 LYS A CA 1
ATOM 1284 C C . LYS A 1 157 ? -1.721 9.825 74.577 1.00 33.23 557 LYS A C 1
ATOM 1285 O O . LYS A 1 157 ? -2.440 8.813 74.727 1.00 34.82 557 LYS A O 1
ATOM 1291 N N . HIS A 1 158 ? -1.604 10.765 75.502 1.00 32.60 558 HIS A N 1
ATOM 1292 C CA . HIS A 1 158 ? -2.246 10.757 76.800 1.00 33.68 558 HIS A CA 1
ATOM 1293 C C . HIS A 1 158 ? -1.999 9.509 77.618 1.00 33.69 558 HIS A C 1
ATOM 1294 O O . HIS A 1 158 ? -2.929 9.008 78.287 1.00 35.32 558 HIS A O 1
ATOM 1301 N N . THR A 1 159 ? -0.775 8.998 77.602 1.00 31.31 559 THR A N 1
ATOM 1302 C CA . THR A 1 159 ? -0.446 7.850 78.422 1.00 31.64 559 THR A CA 1
ATOM 1303 C C . THR A 1 159 ? 0.316 8.269 79.664 1.00 31.07 559 THR A C 1
ATOM 1304 O O . THR A 1 159 ? 0.378 7.551 80.671 1.00 31.04 559 THR A O 1
ATOM 1308 N N . ILE A 1 160 ? 1.098 9.370 79.523 1.00 28.80 560 ILE A N 1
ATOM 1309 C CA . ILE A 1 160 ? 1.937 9.804 80.635 1.00 28.76 560 ILE A CA 1
ATOM 1310 C C . ILE A 1 160 ? 1.943 11.325 80.725 1.00 27.06 560 ILE A C 1
ATOM 1311 O O . ILE A 1 160 ? 1.502 12.002 79.780 1.00 25.47 560 ILE A O 1
ATOM 1316 N N . GLY A 1 161 ? 2.295 11.821 81.907 1.00 26.90 561 GLY A N 1
ATOM 1317 C CA . GLY A 1 161 ? 2.398 13.268 82.091 1.00 26.89 561 GLY A CA 1
ATOM 1318 C C . GLY A 1 161 ? 1.403 13.967 82.959 1.00 29.30 561 GLY A C 1
ATOM 1319 O O . GLY A 1 161 ? 1.754 14.916 83.667 1.00 28.44 561 GLY A O 1
ATOM 1320 N N . GLU A 1 162 ? 0.123 13.551 83.033 1.00 31.92 562 GLU A N 1
ATOM 1321 C CA . GLU A 1 162 ? -0.894 14.265 83.803 1.00 33.43 562 GLU A CA 1
ATOM 1322 C C . GLU A 1 162 ? -0.685 14.344 85.300 1.00 31.31 562 GLU A C 1
ATOM 1323 O O . GLU A 1 162 ? -1.151 15.281 85.988 1.00 30.72 562 GLU A O 1
ATOM 1329 N N . ASP A 1 163 ? 0.084 13.431 85.890 1.00 28.74 563 ASP A N 1
ATOM 1330 C CA . ASP A 1 163 ? 0.382 13.368 87.291 1.00 29.52 563 ASP A CA 1
ATOM 1331 C C . ASP A 1 163 ? 1.820 13.792 87.605 1.00 28.85 563 ASP A C 1
ATOM 1332 O O . ASP A 1 163 ? 2.248 13.622 88.744 1.00 28.02 563 ASP A O 1
ATOM 1337 N N . PHE A 1 164 ? 2.504 14.388 86.608 1.00 28.32 564 PHE A N 1
ATOM 1338 C CA . PHE A 1 164 ? 3.869 14.845 86.925 1.00 26.63 564 PHE A CA 1
ATOM 1339 C C . PHE A 1 164 ? 3.870 16.034 87.880 1.00 27.46 564 PHE A C 1
ATOM 1340 O O . PHE A 1 164 ? 2.951 16.876 87.830 1.00 28.83 564 PHE A O 1
ATOM 1348 N N . ASP A 1 165 ? 4.894 16.155 88.717 1.00 27.01 565 ASP A N 1
ATOM 1349 C CA . ASP A 1 165 ? 5.046 17.272 89.628 1.00 30.49 565 ASP A CA 1
ATOM 1350 C C . ASP A 1 165 ? 5.778 18.401 88.872 1.00 30.83 565 ASP A C 1
ATOM 1351 O O . ASP A 1 165 ? 6.840 18.072 88.319 1.00 31.71 565 ASP A O 1
ATOM 1356 N N . LEU A 1 166 ? 5.202 19.595 88.854 1.00 29.98 566 LEU A N 1
ATOM 1357 C CA . LEU A 1 166 ? 5.817 20.740 88.179 1.00 30.69 566 LEU A CA 1
ATOM 1358 C C . LEU A 1 166 ? 6.625 21.511 89.207 1.00 31.32 566 LEU A C 1
ATOM 1359 O O . LEU A 1 166 ? 6.082 21.906 90.256 1.00 31.88 566 LEU A O 1
ATOM 1364 N N . ILE A 1 167 ? 7.932 21.719 88.987 1.00 28.81 567 ILE A N 1
ATOM 1365 C CA . ILE A 1 167 ? 8.763 22.332 90.009 1.00 28.23 567 ILE A CA 1
ATOM 1366 C C . ILE A 1 167 ? 9.680 23.441 89.482 1.00 26.45 567 ILE A C 1
ATOM 1367 O O . ILE A 1 167 ? 10.130 23.274 88.350 1.00 25.65 567 ILE A O 1
ATOM 1372 N N . HIS A 1 168 ? 9.807 24.516 90.224 1.00 24.84 568 HIS A N 1
ATOM 1373 C CA . HIS A 1 168 ? 10.759 25.581 89.879 1.00 25.70 568 HIS A CA 1
ATOM 1374 C C . HIS A 1 168 ? 12.034 25.130 90.629 1.00 26.73 568 HIS A C 1
ATOM 1375 O O . HIS A 1 168 ? 12.050 25.213 91.863 1.00 27.81 568 HIS A O 1
ATOM 1382 N N . LEU A 1 169 ? 12.987 24.543 89.901 1.00 25.62 569 LEU A N 1
ATOM 1383 C CA . LEU A 1 169 ? 14.184 23.990 90.507 1.00 27.08 569 LEU A CA 1
ATOM 1384 C C . LEU A 1 169 ? 15.212 25.016 90.919 1.00 28.36 569 LEU A C 1
ATOM 1385 O O . LEU A 1 169 ? 15.493 25.954 90.149 1.00 29.04 569 LEU A O 1
ATOM 1390 N N . ASP A 1 170 ? 15.805 24.873 92.082 1.00 28.26 570 ASP A N 1
ATOM 1391 C CA . ASP A 1 170 ? 16.844 25.760 92.553 1.00 29.70 570 ASP A CA 1
ATOM 1392 C C . ASP A 1 170 ? 18.160 25.495 91.825 1.00 26.46 570 ASP A C 1
ATOM 1393 O O . ASP A 1 170 ? 18.451 24.337 91.609 1.00 25.67 570 ASP A O 1
ATOM 1398 N N . CYS A 1 171 ? 18.994 26.481 91.568 1.00 25.36 571 CYS A N 1
ATOM 1399 C CA . CYS A 1 171 ? 20.318 26.223 91.010 1.00 23.70 571 CYS A CA 1
ATOM 1400 C C . CYS A 1 171 ? 21.241 27.380 91.342 1.00 23.46 571 CYS A C 1
ATOM 1401 O O . CYS A 1 171 ? 20.748 28.429 91.748 1.00 23.13 571 CYS A O 1
ATOM 1404 N N . PRO A 1 172 ? 22.548 27.222 91.217 1.00 24.54 572 PRO A N 1
ATOM 1405 C CA . PRO A 1 172 ? 23.518 28.285 91.440 1.00 24.11 572 PRO A CA 1
ATOM 1406 C C . PRO A 1 172 ? 23.171 29.463 90.534 1.00 23.17 572 PRO A C 1
ATOM 1407 O O . PRO A 1 172 ? 22.841 29.259 89.382 1.00 22.63 572 PRO A O 1
ATOM 1411 N N . GLN A 1 173 ? 23.191 30.663 91.113 1.00 21.01 573 GLN A N 1
ATOM 1412 C CA . GLN A 1 173 ? 22.731 31.830 90.337 1.00 21.31 573 GLN A CA 1
ATOM 1413 C C . GLN A 1 173 ? 23.958 32.538 89.749 1.00 21.12 573 GLN A C 1
ATOM 1414 O O . GLN A 1 173 ? 25.010 32.581 90.392 1.00 22.44 573 GLN A O 1
ATOM 1420 N N . GLN A 1 174 ? 23.812 33.038 88.526 1.00 20.37 574 GLN A N 1
ATOM 1421 C CA . GLN A 1 174 ? 24.967 33.723 87.887 1.00 21.00 574 GLN A CA 1
ATOM 1422 C C . GLN A 1 174 ? 25.221 35.048 88.588 1.00 21.03 574 GLN A C 1
ATOM 1423 O O . GLN A 1 174 ? 24.270 35.792 88.897 1.00 20.78 574 GLN A O 1
ATOM 1429 N N . PRO A 1 175 ? 26.489 35.441 88.705 1.00 20.01 575 PRO A N 1
ATOM 1430 C CA . PRO A 1 175 ? 26.856 36.702 89.356 1.00 21.59 575 PRO A CA 1
ATOM 1431 C C . PRO A 1 175 ? 27.025 37.844 88.371 1.00 22.37 575 PRO A C 1
ATOM 1432 O O . PRO A 1 175 ? 27.517 38.919 88.750 1.00 25.00 575 PRO A O 1
ATOM 1436 N N . ASN A 1 176 ? 26.620 37.623 87.130 1.00 21.02 576 ASN A N 1
ATOM 1437 C CA . ASN A 1 176 ? 26.821 38.599 86.049 1.00 19.66 576 ASN A CA 1
ATOM 1438 C C . ASN A 1 176 ? 25.662 38.544 85.081 1.00 19.65 576 ASN A C 1
ATOM 1439 O O . ASN A 1 176 ? 24.758 37.713 85.260 1.00 20.86 576 ASN A O 1
ATOM 1444 N N . GLY A 1 177 ? 25.706 39.455 84.077 1.00 18.58 577 GLY A N 1
ATOM 1445 C CA . GLY A 1 177 ? 24.568 39.415 83.156 1.00 19.56 577 GLY A CA 1
ATOM 1446 C C . GLY A 1 177 ? 24.797 38.665 81.855 1.00 19.64 577 GLY A C 1
ATOM 1447 O O . GLY A 1 177 ? 23.850 38.716 81.066 1.00 22.23 577 GLY A O 1
ATOM 1448 N N . TYR A 1 178 ? 25.878 37.922 81.682 1.00 16.92 578 TYR A N 1
ATOM 1449 C CA . TYR A 1 178 ? 26.145 37.336 80.362 1.00 16.24 578 TYR A CA 1
ATOM 1450 C C . TYR A 1 178 ? 26.284 35.807 80.384 1.00 16.73 578 TYR A C 1
ATOM 1451 O O . TYR A 1 178 ? 26.277 35.191 79.311 1.00 17.44 578 TYR A O 1
ATOM 1460 N N . ASP A 1 179 ? 26.364 35.218 81.553 1.00 16.24 579 ASP A N 1
ATOM 1461 C CA . ASP A 1 179 ? 26.597 33.756 81.601 1.00 15.40 579 ASP A CA 1
ATOM 1462 C C . ASP A 1 179 ? 25.363 32.895 81.521 1.00 15.59 579 ASP A C 1
ATOM 1463 O O . ASP A 1 179 ? 25.522 31.662 81.674 1.00 16.28 579 ASP A O 1
ATOM 1468 N N . CYS A 1 180 ? 24.182 33.463 81.341 1.00 14.58 580 CYS A N 1
ATOM 1469 C CA . CYS A 1 180 ? 22.970 32.593 81.394 1.00 14.75 580 CYS A CA 1
ATOM 1470 C C . CYS A 1 180 ? 23.109 31.389 80.475 1.00 15.30 580 CYS A C 1
ATOM 1471 O O . CYS A 1 180 ? 22.645 30.293 80.890 1.00 15.92 580 CYS A O 1
ATOM 1474 N N . GLY A 1 181 ? 23.559 31.538 79.246 1.00 15.26 581 GLY A N 1
ATOM 1475 C CA . GLY A 1 181 ? 23.611 30.365 78.313 1.00 15.15 581 GLY A CA 1
ATOM 1476 C C . GLY A 1 181 ? 24.626 29.341 78.879 1.00 12.80 581 GLY A C 1
ATOM 1477 O O . GLY A 1 181 ? 24.369 28.115 78.689 1.00 16.14 581 GLY A O 1
ATOM 1478 N N . ILE A 1 182 ? 25.694 29.752 79.489 1.00 13.89 582 ILE A N 1
ATOM 1479 C CA . ILE A 1 182 ? 26.664 28.816 80.097 1.00 11.67 582 ILE A CA 1
ATOM 1480 C C . ILE A 1 182 ? 25.980 28.097 81.274 1.00 14.76 582 ILE A C 1
ATOM 1481 O O . ILE A 1 182 ? 26.205 26.886 81.440 1.00 16.85 582 ILE A O 1
ATOM 1486 N N . TYR A 1 183 ? 25.198 28.807 82.100 1.00 14.54 583 TYR A N 1
ATOM 1487 C CA . TYR A 1 183 ? 24.513 28.141 83.214 1.00 15.88 583 TYR A CA 1
ATOM 1488 C C . TYR A 1 183 ? 23.505 27.151 82.647 1.00 14.88 583 TYR A C 1
ATOM 1489 O O . TYR A 1 183 ? 23.331 26.047 83.234 1.00 16.28 583 TYR A O 1
ATOM 1498 N N . VAL A 1 184 ? 22.856 27.430 81.524 1.00 14.35 584 VAL A N 1
ATOM 1499 C CA . VAL A 1 184 ? 21.917 26.471 80.896 1.00 13.49 584 VAL A CA 1
ATOM 1500 C C . VAL A 1 184 ? 22.739 25.200 80.575 1.00 15.85 584 VAL A C 1
ATOM 1501 O O . VAL A 1 184 ? 22.297 24.067 80.838 1.00 16.30 584 VAL A O 1
ATOM 1505 N N . CYS A 1 185 ? 23.890 25.410 79.928 1.00 14.55 585 CYS A N 1
ATOM 1506 C CA . CYS A 1 185 ? 24.745 24.225 79.586 1.00 14.62 585 CYS A CA 1
ATOM 1507 C C . CYS A 1 185 ? 25.196 23.483 80.821 1.00 15.99 585 CYS A C 1
ATOM 1508 O O . CYS A 1 185 ? 25.133 22.222 80.860 1.00 15.86 585 CYS A O 1
ATOM 1511 N N . MET A 1 186 ? 25.607 24.149 81.898 1.00 16.65 586 MET A N 1
ATOM 1512 C CA . MET A 1 186 ? 26.014 23.444 83.132 1.00 16.64 586 MET A CA 1
ATOM 1513 C C . MET A 1 186 ? 24.812 22.720 83.714 1.00 16.83 586 MET A C 1
ATOM 1514 O O . MET A 1 186 ? 24.916 21.580 84.199 1.00 16.82 586 MET A O 1
ATOM 1519 N N . ASN A 1 187 ? 23.624 23.345 83.747 1.00 14.87 587 ASN A N 1
ATOM 1520 C CA . ASN A 1 187 ? 22.424 22.671 84.251 1.00 16.26 587 ASN A CA 1
ATOM 1521 C C . ASN A 1 187 ? 22.050 21.459 83.429 1.00 16.93 587 ASN A C 1
ATOM 1522 O O . ASN A 1 187 ? 21.545 20.458 84.021 1.00 19.17 587 ASN A O 1
ATOM 1527 N N . THR A 1 188 ? 22.316 21.472 82.133 1.00 17.13 588 THR A N 1
ATOM 1528 C CA . THR A 1 188 ? 22.011 20.287 81.285 1.00 16.51 588 THR A CA 1
ATOM 1529 C C . THR A 1 188 ? 23.054 19.219 81.598 1.00 17.11 588 THR A C 1
ATOM 1530 O O . THR A 1 188 ? 22.697 18.035 81.711 1.00 18.81 588 THR A O 1
ATOM 1534 N N . LEU A 1 189 ? 24.324 19.627 81.659 1.00 17.02 589 LEU A N 1
ATOM 1535 C CA . LEU A 1 189 ? 25.396 18.656 81.965 1.00 16.26 589 LEU A CA 1
ATOM 1536 C C . LEU A 1 189 ? 25.164 17.998 83.308 1.00 17.93 589 LEU A C 1
ATOM 1537 O O . LEU A 1 189 ? 25.126 16.737 83.381 1.00 19.00 589 LEU A O 1
ATOM 1542 N N . TYR A 1 190 ? 24.943 18.746 84.356 1.00 17.57 590 TYR A N 1
ATOM 1543 C CA . TYR A 1 190 ? 24.757 18.186 85.696 1.00 19.35 590 TYR A CA 1
ATOM 1544 C C . TYR A 1 190 ? 23.427 17.447 85.756 1.00 19.84 590 TYR A C 1
ATOM 1545 O O . TYR A 1 190 ? 23.429 16.355 86.324 1.00 19.99 590 TYR A O 1
ATOM 1554 N N . GLY A 1 191 ? 22.369 18.004 85.199 1.00 17.96 591 GLY A N 1
ATOM 1555 C CA . GLY A 1 191 ? 21.056 17.274 85.231 1.00 19.00 591 GLY A CA 1
ATOM 1556 C C . GLY A 1 191 ? 21.187 15.972 84.452 1.00 20.19 591 GLY A C 1
ATOM 1557 O O . GLY A 1 191 ? 20.603 14.978 84.956 1.00 21.39 591 GLY A O 1
ATOM 1558 N N . SER A 1 192 ? 21.855 15.896 83.318 1.00 19.55 592 SER A N 1
ATOM 1559 C CA . SER A 1 192 ? 21.994 14.639 82.554 1.00 20.81 592 SER A CA 1
ATOM 1560 C C . SER A 1 192 ? 22.749 13.574 83.332 1.00 22.20 592 SER A C 1
ATOM 1561 O O . SER A 1 192 ? 22.510 12.368 83.101 1.00 25.13 592 SER A O 1
ATOM 1564 N N . ALA A 1 193 ? 23.678 14.020 84.183 1.00 21.83 593 ALA A N 1
ATOM 1565 C CA . ALA A 1 193 ? 24.477 13.086 84.997 1.00 21.91 593 ALA A CA 1
ATOM 1566 C C . ALA A 1 193 ? 23.834 12.838 86.339 1.00 22.32 593 ALA A C 1
ATOM 1567 O O . ALA A 1 193 ? 24.409 12.103 87.194 1.00 23.63 593 ALA A O 1
ATOM 1569 N N . ASP A 1 194 ? 22.661 13.384 86.612 1.00 23.59 594 ASP A N 1
ATOM 1570 C CA . ASP A 1 194 ? 21.996 13.318 87.887 1.00 24.82 594 ASP A CA 1
ATOM 1571 C C . ASP A 1 194 ? 22.938 13.707 89.016 1.00 25.08 594 ASP A C 1
ATOM 1572 O O . ASP A 1 194 ? 23.014 13.104 90.075 1.00 26.59 594 ASP A O 1
ATOM 1577 N N . ALA A 1 195 ? 23.658 14.827 88.873 1.00 23.58 595 ALA A N 1
ATOM 1578 C CA . ALA A 1 195 ? 24.601 15.336 89.833 1.00 24.45 595 ALA A CA 1
ATOM 1579 C C . ALA A 1 195 ? 24.059 16.537 90.580 1.00 25.46 595 ALA A C 1
ATOM 1580 O O . ALA A 1 195 ? 23.307 17.328 89.966 1.00 27.24 595 ALA A O 1
ATOM 1582 N N . PRO A 1 196 ? 24.375 16.744 91.844 1.00 26.95 596 PRO A N 1
ATOM 1583 C CA . PRO A 1 196 ? 23.931 17.860 92.645 1.00 27.99 596 PRO A CA 1
ATOM 1584 C C . PRO A 1 196 ? 24.365 19.165 91.958 1.00 27.48 596 PRO A C 1
ATOM 1585 O O . PRO A 1 196 ? 25.433 19.130 91.368 1.00 26.15 596 PRO A O 1
ATOM 1589 N N . LEU A 1 197 ? 23.524 20.174 91.973 1.00 27.94 597 LEU A N 1
ATOM 1590 C CA . LEU A 1 197 ? 23.906 21.420 91.243 1.00 27.38 597 LEU A CA 1
ATOM 1591 C C . LEU A 1 197 ? 24.791 22.293 92.113 1.00 28.84 597 LEU A C 1
ATOM 1592 O O . LEU A 1 197 ? 24.268 23.207 92.758 1.00 29.55 597 LEU A O 1
ATOM 1597 N N . ASP A 1 198 ? 26.090 21.974 92.163 1.00 29.04 598 ASP A N 1
ATOM 1598 C CA . ASP A 1 198 ? 26.990 22.694 93.045 1.00 31.19 598 ASP A CA 1
ATOM 1599 C C . ASP A 1 198 ? 28.111 23.413 92.290 1.00 29.95 598 ASP A C 1
ATOM 1600 O O . ASP A 1 198 ? 29.121 23.819 92.878 1.00 31.27 598 ASP A O 1
ATOM 1605 N N . PHE A 1 199 ? 27.917 23.551 90.992 1.00 26.85 599 PHE A N 1
ATOM 1606 C CA . PHE A 1 199 ? 28.898 24.313 90.190 1.00 24.83 599 PHE A CA 1
ATOM 1607 C C . PHE A 1 199 ? 28.790 25.772 90.612 1.00 25.16 599 PHE A C 1
ATOM 1608 O O . PHE A 1 199 ? 27.858 26.255 91.265 1.00 25.44 599 PHE A O 1
ATOM 1616 N N . ASP A 1 200 ? 29.798 26.540 90.164 1.00 24.19 600 ASP A N 1
ATOM 1617 C CA . ASP A 1 200 ? 29.844 27.974 90.466 1.00 25.05 600 ASP A CA 1
ATOM 1618 C C . ASP A 1 200 ? 30.354 28.804 89.316 1.00 23.68 600 ASP A C 1
ATOM 1619 O O . ASP A 1 200 ? 30.542 28.313 88.214 1.00 21.71 600 ASP A O 1
ATOM 1624 N N . TYR A 1 201 ? 30.623 30.104 89.581 1.00 23.00 601 TYR A N 1
ATOM 1625 C CA . TYR A 1 201 ? 30.998 30.987 88.477 1.00 23.93 601 TYR A CA 1
ATOM 1626 C C . TYR A 1 201 ? 32.373 30.687 87.901 1.00 22.53 601 TYR A C 1
ATOM 1627 O O . TYR A 1 201 ? 32.586 31.070 86.749 1.00 22.09 601 TYR A O 1
ATOM 1636 N N . LYS A 1 202 ? 33.235 30.034 88.683 1.00 22.59 602 LYS A N 1
ATOM 1637 C CA . LYS A 1 202 ? 34.536 29.637 88.115 1.00 23.43 602 LYS A CA 1
ATOM 1638 C C . LYS A 1 202 ? 34.320 28.485 87.131 1.00 21.11 602 LYS A C 1
ATOM 1639 O O . LYS A 1 202 ? 34.974 28.404 86.096 1.00 20.00 602 LYS A O 1
ATOM 1645 N N . ASP A 1 203 ? 33.376 27.576 87.467 1.00 21.49 603 ASP A N 1
ATOM 1646 C CA . ASP A 1 203 ? 33.041 26.540 86.512 1.00 20.70 603 ASP A CA 1
ATOM 1647 C C . ASP A 1 203 ? 32.507 27.199 85.242 1.00 19.84 603 ASP A C 1
ATOM 1648 O O . ASP A 1 203 ? 32.747 26.694 84.168 1.00 20.25 603 ASP A O 1
ATOM 1653 N N . ALA A 1 204 ? 31.718 28.290 85.353 1.00 19.54 604 ALA A N 1
ATOM 1654 C CA . ALA A 1 204 ? 31.201 28.929 84.157 1.00 19.18 604 ALA A CA 1
ATOM 1655 C C . ALA A 1 204 ? 32.294 29.466 83.253 1.00 18.27 604 ALA A C 1
ATOM 1656 O O . ALA A 1 204 ? 32.274 29.280 82.024 1.00 17.93 604 ALA A O 1
ATOM 1658 N N . ILE A 1 205 ? 33.357 30.040 83.881 1.00 18.09 605 ILE A N 1
ATOM 1659 C CA . ILE A 1 205 ? 34.524 30.487 83.090 1.00 20.05 605 ILE A CA 1
ATOM 1660 C C . ILE A 1 205 ? 35.181 29.333 82.349 1.00 20.12 605 ILE A C 1
ATOM 1661 O O . ILE A 1 205 ? 35.406 29.342 81.123 1.00 19.13 605 ILE A O 1
ATOM 1666 N N . ARG A 1 206 ? 35.368 28.196 83.040 1.00 20.12 606 ARG A N 1
ATOM 1667 C CA . ARG A 1 206 ? 35.949 27.000 82.408 1.00 20.36 606 ARG A CA 1
ATOM 1668 C C . ARG A 1 206 ? 35.010 26.402 81.374 1.00 19.06 606 ARG A C 1
ATOM 1669 O O . ARG A 1 206 ? 35.447 25.822 80.366 1.00 19.14 606 ARG A O 1
ATOM 1677 N N . MET A 1 207 ? 33.698 26.515 81.636 1.00 18.65 607 MET A N 1
ATOM 1678 C CA . MET A 1 207 ? 32.727 25.913 80.700 1.00 17.45 607 MET A CA 1
ATOM 1679 C C . MET A 1 207 ? 32.860 26.493 79.316 1.00 17.15 607 MET A C 1
ATOM 1680 O O . MET A 1 207 ? 32.678 25.805 78.280 1.00 17.55 607 MET A O 1
ATOM 1685 N N . ARG A 1 208 ? 33.029 27.838 79.234 1.00 16.78 608 ARG A N 1
ATOM 1686 C CA . ARG A 1 208 ? 33.181 28.429 77.908 1.00 17.63 608 ARG A CA 1
ATOM 1687 C C . ARG A 1 208 ? 34.321 27.799 77.119 1.00 17.62 608 ARG A C 1
ATOM 1688 O O . ARG A 1 208 ? 34.190 27.502 75.925 1.00 17.32 608 ARG A O 1
ATOM 1696 N N . ARG A 1 209 ? 35.453 27.620 77.789 1.00 18.06 609 ARG A N 1
ATOM 1697 C CA . ARG A 1 209 ? 36.611 27.001 77.142 1.00 17.41 609 ARG A CA 1
ATOM 1698 C C . ARG A 1 209 ? 36.359 25.524 76.856 1.00 17.72 609 ARG A C 1
ATOM 1699 O O . ARG A 1 209 ? 36.785 25.068 75.798 1.00 17.83 609 ARG A O 1
ATOM 1707 N N . PHE A 1 210 ? 35.615 24.839 77.721 1.00 17.97 610 PHE A N 1
ATOM 1708 C CA . PHE A 1 210 ? 35.353 23.406 77.523 1.00 17.48 610 PHE A CA 1
ATOM 1709 C C . PHE A 1 210 ? 34.494 23.220 76.298 1.00 17.42 610 PHE A C 1
ATOM 1710 O O . PHE A 1 210 ? 34.816 22.420 75.417 1.00 18.23 610 PHE A O 1
ATOM 1718 N N . ILE A 1 211 ? 33.380 23.998 76.222 1.00 16.24 611 ILE A N 1
ATOM 1719 C CA . ILE A 1 211 ? 32.527 23.864 75.035 1.00 16.24 611 ILE A CA 1
ATOM 1720 C C . ILE A 1 211 ? 33.310 24.212 73.785 1.00 16.58 611 ILE A C 1
ATOM 1721 O O . ILE A 1 211 ? 33.189 23.530 72.756 1.00 17.64 611 ILE A O 1
ATOM 1726 N N . ALA A 1 212 ? 34.115 25.268 73.772 1.00 18.62 612 ALA A N 1
ATOM 1727 C CA . ALA A 1 212 ? 34.911 25.624 72.624 1.00 18.38 612 ALA A CA 1
ATOM 1728 C C . ALA A 1 212 ? 35.832 24.451 72.239 1.00 19.28 612 ALA A C 1
ATOM 1729 O O . ALA A 1 212 ? 35.929 24.157 71.030 1.00 19.78 612 ALA A O 1
ATOM 1731 N N . HIS A 1 213 ? 36.474 23.821 73.221 1.00 19.98 613 HIS A N 1
ATOM 1732 C CA . HIS A 1 213 ? 37.329 22.651 72.937 1.00 20.47 613 HIS A CA 1
ATOM 1733 C C . HIS A 1 213 ? 36.547 21.510 72.290 1.00 21.13 613 HIS A C 1
ATOM 1734 O O . HIS A 1 213 ? 37.060 20.814 71.381 1.00 21.74 613 HIS A O 1
ATOM 1741 N N . LEU A 1 214 ? 35.327 21.253 72.788 1.00 19.66 614 LEU A N 1
ATOM 1742 C CA . LEU A 1 214 ? 34.491 20.168 72.213 1.00 20.01 614 LEU A CA 1
ATOM 1743 C C . LEU A 1 214 ? 34.231 20.439 70.750 1.00 19.65 614 LEU A C 1
ATOM 1744 O O . LEU A 1 214 ? 34.239 19.536 69.893 1.00 22.24 614 LEU A O 1
ATOM 1749 N N . ILE A 1 215 ? 33.965 21.698 70.391 1.00 18.12 615 ILE A N 1
ATOM 1750 C CA . ILE A 1 215 ? 33.720 22.059 68.995 1.00 18.12 615 ILE A CA 1
ATOM 1751 C C . ILE A 1 215 ? 34.967 21.831 68.146 1.00 20.48 615 ILE A C 1
ATOM 1752 O O . ILE A 1 215 ? 34.860 21.203 67.080 1.00 22.69 615 ILE A O 1
ATOM 1757 N N . LEU A 1 216 ? 36.102 22.327 68.598 1.00 21.45 616 LEU A N 1
ATOM 1758 C CA . LEU A 1 216 ? 37.342 22.218 67.795 1.00 22.75 616 LEU A CA 1
ATOM 1759 C C . LEU A 1 216 ? 37.803 20.779 67.676 1.00 24.30 616 LEU A C 1
ATOM 1760 O O . LEU A 1 216 ? 38.525 20.439 66.709 1.00 27.12 616 LEU A O 1
ATOM 1765 N N . THR A 1 217 ? 37.465 19.938 68.624 1.00 24.70 617 THR A N 1
ATOM 1766 C CA . THR A 1 217 ? 37.874 18.535 68.575 1.00 26.86 617 THR A CA 1
ATOM 1767 C C . THR A 1 217 ? 36.800 17.638 67.990 1.00 27.41 617 THR A C 1
ATOM 1768 O O . THR A 1 217 ? 36.922 16.401 68.061 1.00 27.99 617 THR A O 1
ATOM 1772 N N . ASP A 1 218 ? 35.777 18.223 67.367 1.00 26.05 618 ASP A N 1
ATOM 1773 C CA . ASP A 1 218 ? 34.752 17.468 66.657 1.00 26.29 618 ASP A CA 1
ATOM 1774 C C . ASP A 1 218 ? 34.217 16.378 67.564 1.00 26.42 618 ASP A C 1
ATOM 1775 O O . ASP A 1 218 ? 34.106 15.184 67.231 1.00 28.47 618 ASP A O 1
ATOM 1780 N N . ALA A 1 219 ? 33.736 16.776 68.731 1.00 26.15 619 ALA A N 1
ATOM 1781 C CA . ALA A 1 219 ? 33.275 15.864 69.770 1.00 27.62 619 ALA A CA 1
ATOM 1782 C C . ALA A 1 219 ? 32.068 15.032 69.419 1.00 27.85 619 ALA A C 1
ATOM 1783 O O . ALA A 1 219 ? 31.819 14.056 70.136 1.00 28.62 619 ALA A O 1
ATOM 1785 N N . LEU A 1 220 ? 31.326 15.357 68.371 1.00 26.99 620 LEU A N 1
ATOM 1786 C CA . LEU A 1 220 ? 30.151 14.556 68.024 1.00 27.73 620 LEU A CA 1
ATOM 1787 C C . LEU A 1 220 ? 30.529 13.416 67.070 1.00 30.37 620 LEU A C 1
ATOM 1788 O O . LEU A 1 220 ? 29.596 12.684 66.711 1.00 31.58 620 LEU A O 1
ATOM 1793 N N . LYS A 1 221 ? 31.796 13.208 66.768 1.00 32.72 621 LYS A N 1
ATOM 1794 C CA . LYS A 1 221 ? 32.184 12.071 65.922 1.00 36.62 621 LYS A CA 1
ATOM 1795 C C . LYS A 1 221 ? 31.137 11.666 64.901 1.00 38.99 621 LYS A C 1
ATOM 1796 O O . LYS A 1 221 ? 31.105 10.428 64.598 1.00 41.65 621 LYS A O 1
ATOM 1802 N N . PRO B 2 8 ? 5.110 13.180 40.537 1.00 61.48 20 PRO B N 1
ATOM 1803 C CA . PRO B 2 8 ? 5.653 13.683 41.845 1.00 61.11 20 PRO B CA 1
ATOM 1804 C C . PRO B 2 8 ? 6.859 12.823 42.221 1.00 60.40 20 PRO B C 1
ATOM 1805 O O . PRO B 2 8 ? 7.088 12.459 43.370 1.00 60.60 20 PRO B O 1
ATOM 1806 N N . GLU B 2 9 ? 7.642 12.514 41.182 1.00 59.31 21 GLU B N 1
ATOM 1807 C CA . GLU B 2 9 ? 8.823 11.690 41.325 1.00 56.74 21 GLU B CA 1
ATOM 1808 C C . GLU B 2 9 ? 10.081 12.447 41.693 1.00 54.30 21 GLU B C 1
ATOM 1809 O O . GLU B 2 9 ? 10.419 12.521 42.878 1.00 55.02 21 GLU B O 1
ATOM 1810 N N . THR B 2 10 ? 10.789 13.010 40.719 1.00 51.54 22 THR B N 1
ATOM 1811 C CA . THR B 2 10 ? 12.066 13.658 40.960 1.00 48.75 22 THR B CA 1
ATOM 1812 C C . THR B 2 10 ? 11.996 15.039 41.602 1.00 45.57 22 THR B C 1
ATOM 1813 O O . THR B 2 10 ? 13.004 15.512 42.136 1.00 43.92 22 THR B O 1
ATOM 1817 N N . HIS B 2 11 ? 10.849 15.690 41.493 1.00 43.04 23 HIS B N 1
ATOM 1818 C CA . HIS B 2 11 ? 10.705 17.037 42.018 1.00 41.20 23 HIS B CA 1
ATOM 1819 C C . HIS B 2 11 ? 9.853 17.065 43.283 1.00 38.16 23 HIS B C 1
ATOM 1820 O O . HIS B 2 11 ? 9.121 16.125 43.560 1.00 36.19 23 HIS B O 1
ATOM 1827 N N . ILE B 2 12 ? 10.037 18.130 44.055 1.00 35.73 24 ILE B N 1
ATOM 1828 C CA . ILE B 2 12 ? 9.266 18.228 45.309 1.00 34.64 24 ILE B CA 1
ATOM 1829 C C . ILE B 2 12 ? 8.755 19.636 45.485 1.00 33.36 24 ILE B C 1
ATOM 1830 O O . ILE B 2 12 ? 9.443 20.604 45.140 1.00 33.90 24 ILE B O 1
ATOM 1835 N N . ASN B 2 13 ? 7.552 19.772 46.042 1.00 31.98 25 ASN B N 1
ATOM 1836 C CA . ASN B 2 13 ? 7.014 21.082 46.374 1.00 31.71 25 ASN B CA 1
ATOM 1837 C C . ASN B 2 13 ? 7.301 21.371 47.863 1.00 31.16 25 ASN B C 1
ATOM 1838 O O . ASN B 2 13 ? 7.057 20.526 48.734 1.00 30.08 25 ASN B O 1
ATOM 1843 N N . LEU B 2 14 ? 7.859 22.537 48.128 1.00 29.72 26 LEU B N 1
ATOM 1844 C CA . LEU B 2 14 ? 8.206 22.949 49.479 1.00 29.18 26 LEU B CA 1
ATOM 1845 C C . LEU B 2 14 ? 7.736 24.371 49.741 1.00 30.72 26 LEU B C 1
ATOM 1846 O O . LEU B 2 14 ? 7.687 25.217 48.846 1.00 31.50 26 LEU B O 1
ATOM 1851 N N . LYS B 2 15 ? 7.401 24.629 51.014 1.00 29.78 27 LYS B N 1
ATOM 1852 C CA . LYS B 2 15 ? 7.012 25.998 51.363 1.00 30.79 27 LYS B CA 1
ATOM 1853 C C . LYS B 2 15 ? 8.038 26.495 52.384 1.00 29.56 27 LYS B C 1
ATOM 1854 O O . LYS B 2 15 ? 8.414 25.686 53.235 1.00 29.68 27 LYS B O 1
ATOM 1860 N N . VAL B 2 16 ? 8.462 27.741 52.287 1.00 28.44 28 VAL B N 1
ATOM 1861 C CA . VAL B 2 16 ? 9.336 28.264 53.341 1.00 28.28 28 VAL B CA 1
ATOM 1862 C C . VAL B 2 16 ? 8.510 29.348 54.057 1.00 28.57 28 VAL B C 1
ATOM 1863 O O . VAL B 2 16 ? 7.940 30.162 53.332 1.00 29.58 28 VAL B O 1
ATOM 1867 N N . SER B 2 17 ? 8.475 29.305 55.375 1.00 27.01 29 SER B N 1
ATOM 1868 C CA . SER B 2 17 ? 7.676 30.330 56.066 1.00 27.64 29 SER B CA 1
ATOM 1869 C C . SER B 2 17 ? 8.450 30.928 57.238 1.00 27.95 29 SER B C 1
ATOM 1870 O O . SER B 2 17 ? 9.036 30.132 57.935 1.00 27.98 29 SER B O 1
ATOM 1873 N N . ASP B 2 18 ? 8.296 32.232 57.468 1.00 29.97 30 ASP B N 1
ATOM 1874 C CA . ASP B 2 18 ? 8.865 32.804 58.687 1.00 31.94 30 ASP B CA 1
ATOM 1875 C C . ASP B 2 18 ? 7.739 33.119 59.670 1.00 32.68 30 ASP B C 1
ATOM 1876 O O . ASP B 2 18 ? 7.947 33.860 60.627 1.00 33.73 30 ASP B O 1
ATOM 1881 N N . GLY B 2 19 ? 6.523 32.650 59.366 1.00 33.99 31 GLY B N 1
ATOM 1882 C CA . GLY B 2 19 ? 5.377 32.943 60.232 1.00 35.82 31 GLY B CA 1
ATOM 1883 C C . GLY B 2 19 ? 4.545 34.087 59.654 1.00 37.63 31 GLY B C 1
ATOM 1884 O O . GLY B 2 19 ? 3.410 34.293 60.088 1.00 38.14 31 GLY B O 1
ATOM 1885 N N . SER B 2 20 ? 5.075 34.839 58.696 1.00 39.48 32 SER B N 1
ATOM 1886 C CA . SER B 2 20 ? 4.2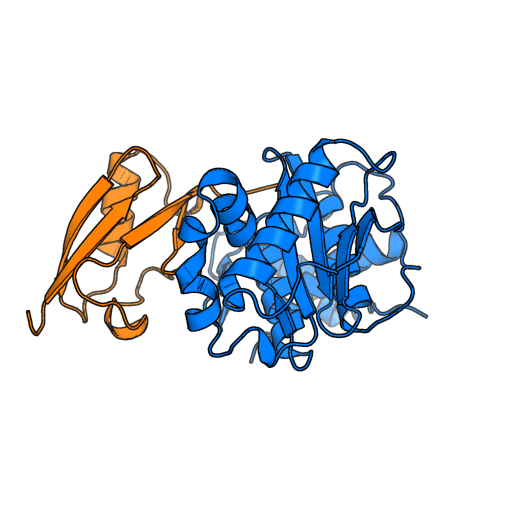30 35.913 58.137 1.00 41.83 32 SER B CA 1
ATOM 1887 C C . SER B 2 20 ? 4.388 35.939 56.629 1.00 41.91 32 SER B C 1
ATOM 1888 O O . SER B 2 20 ? 3.430 36.142 55.889 1.00 42.31 32 SER B O 1
ATOM 1891 N N . SER B 2 21 ? 5.603 35.698 56.179 1.00 41.29 33 SER B N 1
ATOM 1892 C CA . SER B 2 21 ? 5.909 35.639 54.751 1.00 40.95 33 SER B CA 1
ATOM 1893 C C . SER B 2 21 ? 6.145 34.181 54.379 1.00 39.85 33 SER B C 1
ATOM 1894 O O . SER B 2 21 ? 6.910 33.481 55.051 1.00 38.57 33 SER B O 1
ATOM 1897 N N . GLU B 2 22 ? 5.421 33.685 53.375 1.00 39.09 34 GLU B N 1
ATOM 1898 C CA . GLU B 2 22 ? 5.625 32.300 52.943 1.00 39.40 34 GLU B CA 1
ATOM 1899 C C . GLU B 2 22 ? 5.855 32.255 51.441 1.00 38.17 34 GLU B C 1
ATOM 1900 O O . GLU B 2 22 ? 5.247 33.013 50.670 1.00 37.97 34 GLU B O 1
ATOM 1906 N N . ILE B 2 23 ? 6.854 31.475 51.029 1.00 36.43 35 ILE B N 1
ATOM 1907 C CA . ILE B 2 23 ? 7.209 31.364 49.611 1.00 35.38 35 ILE B CA 1
ATOM 1908 C C . ILE B 2 23 ? 7.201 29.890 49.233 1.00 33.87 35 ILE B C 1
ATOM 1909 O O . ILE B 2 23 ? 7.742 29.056 49.957 1.00 32.10 35 ILE B O 1
ATOM 1914 N N . PHE B 2 24 ? 6.546 29.539 48.130 1.00 33.78 36 PHE B N 1
ATOM 1915 C CA . PHE B 2 24 ? 6.443 28.183 47.636 1.00 34.11 36 PHE B CA 1
ATOM 1916 C C . PHE B 2 24 ? 7.487 27.964 46.537 1.00 33.99 36 PHE B C 1
ATOM 1917 O O . PHE B 2 24 ? 7.753 28.877 45.747 1.00 32.71 36 PHE B O 1
ATOM 1925 N N . PHE B 2 25 ? 8.125 26.806 46.615 1.00 33.20 37 PHE B N 1
ATOM 1926 C CA . PHE B 2 25 ? 9.179 26.480 45.670 1.00 33.43 37 PHE B CA 1
ATOM 1927 C C . PHE B 2 25 ? 8.946 25.074 45.152 1.00 34.30 37 PHE B C 1
ATOM 1928 O O . PHE B 2 25 ? 8.320 24.252 45.809 1.00 35.32 37 PHE B O 1
ATOM 1936 N N . LYS B 2 26 ? 9.514 24.772 43.986 1.00 34.78 38 LYS B N 1
ATOM 1937 C CA . LYS B 2 26 ? 9.412 23.419 43.418 1.00 35.03 38 LYS B CA 1
ATOM 1938 C C . LYS B 2 26 ? 10.835 23.151 42.930 1.00 35.27 38 LYS B C 1
ATOM 1939 O O . LYS B 2 26 ? 11.370 23.978 42.186 1.00 35.51 38 LYS B O 1
ATOM 1945 N N . ILE B 2 27 ? 11.508 22.203 43.548 1.00 35.56 39 ILE B N 1
ATOM 1946 C CA . ILE B 2 27 ? 12.888 21.931 43.200 1.00 36.28 39 ILE B CA 1
ATOM 1947 C C . ILE B 2 27 ? 13.052 20.418 43.021 1.00 37.20 39 ILE B C 1
ATOM 1948 O O . ILE B 2 27 ? 12.144 19.633 43.269 1.00 37.22 39 ILE B O 1
ATOM 1953 N N . LYS B 2 28 ? 14.224 20.092 42.497 1.00 38.39 40 LYS B N 1
ATOM 1954 C CA . LYS B 2 28 ? 14.540 18.670 42.308 1.00 40.36 40 LYS B CA 1
ATOM 1955 C C . LYS B 2 28 ? 14.870 18.131 43.687 1.00 39.69 40 LYS B C 1
ATOM 1956 O O . LYS B 2 28 ? 15.482 18.878 44.467 1.00 39.08 40 LYS B O 1
ATOM 1962 N N . LYS B 2 29 ? 14.557 16.882 43.983 1.00 40.13 41 LYS B N 1
ATOM 1963 C CA . LYS B 2 29 ? 14.899 16.318 45.286 1.00 40.89 41 LYS B CA 1
ATOM 1964 C C . LYS B 2 29 ? 16.389 16.230 45.541 1.00 40.76 41 LYS B C 1
ATOM 1965 O O . LYS B 2 29 ? 16.807 16.133 46.693 1.00 40.75 41 LYS B O 1
ATOM 1971 N N . THR B 2 30 ? 17.233 16.245 44.517 1.00 41.12 42 THR B N 1
ATOM 1972 C CA . THR B 2 30 ? 18.675 16.172 44.614 1.00 42.23 42 THR B CA 1
ATOM 1973 C C . THR B 2 30 ? 19.353 17.517 44.488 1.00 42.63 42 THR B C 1
ATOM 1974 O O . THR B 2 30 ? 20.585 17.660 44.487 1.00 42.26 42 THR B O 1
ATOM 1978 N N . THR B 2 31 ? 18.582 18.611 44.464 1.00 43.40 43 THR B N 1
ATOM 1979 C CA . THR B 2 31 ? 19.131 19.963 44.394 1.00 44.00 43 THR B CA 1
ATOM 1980 C C . THR B 2 31 ? 19.334 20.517 45.794 1.00 43.80 43 THR B C 1
ATOM 1981 O O . THR B 2 31 ? 18.456 20.385 46.642 1.00 43.49 43 THR B O 1
ATOM 1985 N N . PRO B 2 32 ? 20.487 21.096 46.087 1.00 44.05 44 PRO B N 1
ATOM 1986 C CA . PRO B 2 32 ? 20.749 21.675 47.387 1.00 42.79 44 PRO B CA 1
ATOM 1987 C C . PRO B 2 32 ? 19.723 22.754 47.692 1.00 41.49 44 PRO B C 1
ATOM 1988 O O . PRO B 2 32 ? 19.317 23.491 46.786 1.00 40.84 44 PRO B O 1
ATOM 1992 N N . LEU B 2 33 ? 19.382 22.927 48.968 1.00 39.39 45 LEU B N 1
ATOM 1993 C CA . LEU B 2 33 ? 18.420 23.958 49.355 1.00 37.24 45 LEU B CA 1
ATOM 1994 C C . LEU B 2 33 ? 19.011 25.341 49.378 1.00 37.92 45 LEU B C 1
ATOM 1995 O O . LEU B 2 33 ?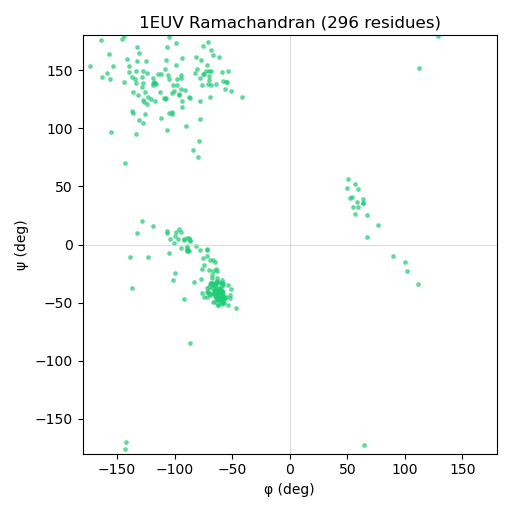 18.296 26.333 49.591 1.00 37.54 45 LEU B O 1
ATOM 2000 N N . ARG B 2 34 ? 20.324 25.505 49.161 1.00 38.69 46 ARG B N 1
ATOM 2001 C CA . ARG B 2 34 ? 20.959 26.808 49.231 1.00 40.79 46 ARG B CA 1
ATOM 2002 C C . ARG B 2 34 ? 20.201 27.889 48.481 1.00 40.42 46 ARG B C 1
ATOM 2003 O O . ARG B 2 34 ? 19.854 28.912 49.078 1.00 40.21 46 ARG B O 1
ATOM 2011 N N . ARG B 2 35 ? 19.918 27.668 47.196 1.00 40.88 47 ARG B N 1
ATOM 2012 C CA . ARG B 2 35 ? 19.268 28.683 46.366 1.00 41.72 47 ARG B CA 1
ATOM 2013 C C . ARG B 2 35 ? 17.910 29.080 46.925 1.00 40.16 47 ARG B C 1
ATOM 2014 O O . ARG B 2 35 ? 17.553 30.253 47.068 1.00 40.12 47 ARG B O 1
ATOM 2022 N N . LEU B 2 36 ? 17.163 28.069 47.338 1.00 39.03 48 LEU B N 1
ATOM 2023 C CA . LEU B 2 36 ? 15.844 28.266 47.966 1.00 38.40 48 LEU B CA 1
ATOM 2024 C C . LEU B 2 36 ? 15.929 29.136 49.206 1.00 35.83 48 LEU B C 1
ATOM 2025 O O . LEU B 2 36 ? 15.225 30.127 49.423 1.00 33.87 48 LEU B O 1
ATOM 2030 N N . MET B 2 37 ? 16.874 28.814 50.092 1.00 34.39 49 MET B N 1
ATOM 2031 C CA . MET B 2 37 ? 17.116 29.539 51.333 1.00 34.12 49 MET B CA 1
ATOM 2032 C C . MET B 2 37 ? 17.583 30.969 51.101 1.00 34.71 49 MET B C 1
ATOM 2033 O O . MET B 2 37 ? 17.141 31.906 51.768 1.00 35.24 49 MET B O 1
ATOM 2038 N N . GLU B 2 38 ? 18.483 31.134 50.133 1.00 35.37 50 GLU B N 1
ATOM 2039 C CA . GLU B 2 38 ? 18.973 32.483 49.819 1.00 37.33 50 GLU B CA 1
ATOM 2040 C C . GLU B 2 38 ? 17.862 33.318 49.214 1.00 36.13 50 GLU B C 1
ATOM 2041 O O . GLU B 2 38 ? 17.652 34.472 49.616 1.00 36.27 50 GLU B O 1
ATOM 2047 N N . ALA B 2 39 ? 17.014 32.728 48.391 1.00 36.59 51 ALA B N 1
ATOM 2048 C CA . ALA B 2 39 ? 15.878 33.424 47.783 1.00 36.88 51 ALA B CA 1
ATOM 2049 C C . ALA B 2 39 ? 14.925 33.921 48.856 1.00 37.40 51 ALA B C 1
ATOM 2050 O O . ALA B 2 39 ? 14.507 35.084 48.874 1.00 37.53 51 ALA B O 1
ATOM 2052 N N . PHE B 2 40 ? 14.601 33.017 49.800 1.00 37.58 52 PHE B N 1
ATOM 2053 C CA . PHE B 2 40 ? 13.743 33.419 50.902 1.00 36.93 52 PHE B CA 1
ATOM 2054 C C . PHE B 2 40 ? 14.340 34.569 51.694 1.00 37.67 52 PHE B C 1
ATOM 2055 O O . PHE B 2 40 ? 13.624 35.538 51.975 1.00 38.33 52 PHE B O 1
ATOM 2063 N N . ALA B 2 41 ? 15.604 34.495 52.090 1.00 38.42 53 ALA B N 1
ATOM 2064 C CA . ALA B 2 41 ? 16.237 35.536 52.894 1.00 39.93 53 ALA B CA 1
ATOM 2065 C C . ALA B 2 41 ? 16.258 36.900 52.208 1.00 41.09 53 ALA B C 1
ATOM 2066 O O . ALA B 2 41 ? 15.906 37.943 52.769 1.00 40.06 53 ALA B O 1
ATOM 2068 N N . LYS B 2 42 ? 16.643 36.878 50.936 1.00 43.57 54 LYS B N 1
ATOM 2069 C CA . LYS B 2 42 ? 16.728 38.069 50.089 1.00 45.45 54 LYS B CA 1
ATOM 2070 C C . LYS B 2 42 ? 15.370 38.753 50.048 1.00 47.50 54 LYS B C 1
ATOM 2071 O O . LYS B 2 42 ? 15.272 39.951 50.325 1.00 47.24 54 LYS B O 1
ATOM 2073 N N . ARG B 2 43 ? 14.302 37.984 49.836 1.00 49.68 55 ARG B N 1
ATOM 2074 C CA . ARG B 2 43 ? 12.965 38.572 49.877 1.00 51.93 55 ARG B CA 1
ATOM 2075 C C . ARG B 2 43 ? 12.618 39.243 51.196 1.00 52.04 55 ARG B C 1
ATOM 2076 O O . AR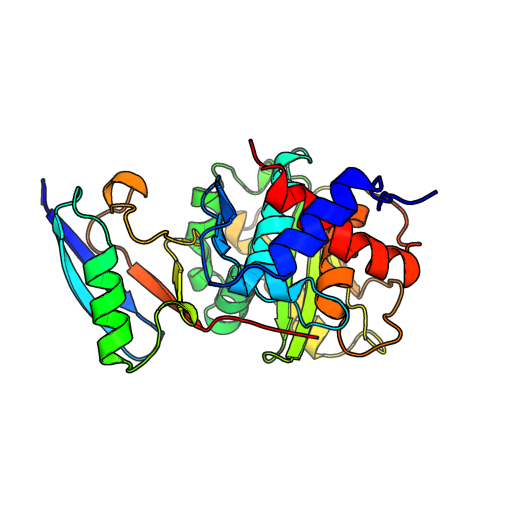G B 2 43 ? 11.855 40.222 51.179 1.00 51.46 55 ARG B O 1
ATOM 2084 N N . GLN B 2 44 ? 13.149 38.796 52.333 1.00 52.31 56 GLN B N 1
ATOM 2085 C CA . GLN B 2 44 ? 12.893 39.457 53.600 1.00 53.36 56 GLN B CA 1
ATOM 2086 C C . GLN B 2 44 ? 13.927 40.547 53.850 1.00 53.81 56 GLN B C 1
ATOM 2087 O O . GLN B 2 44 ? 13.934 41.194 54.894 1.00 54.10 56 GLN B O 1
ATOM 2093 N N . GLY B 2 45 ? 14.899 40.680 52.958 1.00 54.34 57 GLY B N 1
ATOM 2094 C CA . GLY B 2 45 ? 15.988 41.638 53.073 1.00 55.13 57 GLY B CA 1
ATOM 2095 C C . GLY B 2 45 ? 16.907 41.276 54.241 1.00 55.51 57 GLY B C 1
ATOM 2096 O O . GLY B 2 45 ? 17.584 42.131 54.812 1.00 56.13 57 GLY B O 1
ATOM 2097 N N . LYS B 2 46 ? 16.933 39.999 54.615 1.00 55.18 58 LYS B N 1
ATOM 2098 C CA . LYS B 2 46 ? 17.696 39.522 55.748 1.00 54.66 58 LYS B CA 1
ATOM 2099 C C . LYS B 2 46 ? 18.916 38.715 55.326 1.00 53.98 58 LYS B C 1
ATOM 2100 O O . LYS B 2 46 ? 18.947 38.065 54.287 1.00 53.68 58 LYS B O 1
ATOM 2106 N N . GLU B 2 47 ? 19.912 38.785 56.202 1.00 53.55 59 GLU B N 1
ATOM 2107 C CA . GLU B 2 47 ? 21.151 38.052 55.964 1.00 53.20 59 GLU B CA 1
ATOM 2108 C C . GLU B 2 47 ? 20.927 36.584 56.321 1.00 52.61 59 GLU B C 1
ATOM 2109 O O . GLU B 2 47 ? 20.245 36.249 57.290 1.00 52.52 59 GLU B O 1
ATOM 2111 N N . MET B 2 48 ? 21.545 35.709 55.554 1.00 51.89 60 MET B N 1
ATOM 2112 C CA . MET B 2 48 ? 21.509 34.279 55.744 1.00 51.70 60 MET B CA 1
ATOM 2113 C C . MET B 2 48 ? 22.019 33.785 57.084 1.00 52.12 60 MET B C 1
ATOM 2114 O O . MET B 2 48 ? 21.512 32.787 57.592 1.00 52.65 60 MET B O 1
ATOM 2119 N N . ASP B 2 49 ? 23.008 34.447 57.670 1.00 51.70 61 ASP B N 1
ATOM 2120 C CA . ASP B 2 49 ? 23.620 34.033 58.924 1.00 51.25 61 ASP B CA 1
ATOM 2121 C C . ASP B 2 49 ? 22.831 34.462 60.151 1.00 49.03 61 ASP B C 1
ATOM 2122 O O . ASP B 2 49 ? 23.231 34.204 61.290 1.00 49.30 61 ASP B O 1
ATOM 2127 N N . SER B 2 50 ? 21.732 35.163 59.923 1.00 46.10 62 SER B N 1
ATOM 2128 C CA . SER B 2 50 ? 20.838 35.649 60.948 1.00 43.53 62 SER B CA 1
ATOM 2129 C C . SER B 2 50 ? 19.565 34.787 60.955 1.00 39.77 62 SER B C 1
ATOM 2130 O O . SER B 2 50 ? 18.728 35.038 61.816 1.00 38.68 62 SER B O 1
ATOM 2133 N N . LEU B 2 51 ? 19.450 33.905 59.967 1.00 36.26 63 LEU B N 1
ATOM 2134 C CA . LEU B 2 51 ? 18.258 33.067 59.870 1.00 33.71 63 LEU B CA 1
ATOM 2135 C C . LEU B 2 51 ? 18.609 31.578 59.971 1.00 31.59 63 LEU B C 1
ATOM 2136 O O . LEU B 2 51 ? 19.568 31.099 59.371 1.00 31.78 63 LEU B O 1
ATOM 2141 N N . ARG B 2 52 ? 17.816 30.831 60.730 1.00 28.52 64 ARG B N 1
ATOM 2142 C CA . ARG B 2 52 ? 18.010 29.398 60.822 1.00 25.81 64 ARG B CA 1
ATOM 2143 C C . ARG B 2 52 ? 16.848 28.717 60.090 1.00 26.11 64 ARG B C 1
ATOM 2144 O O . ARG B 2 52 ? 15.688 29.012 60.406 1.00 27.40 64 ARG B O 1
ATOM 2152 N N . PHE B 2 53 ? 17.150 27.845 59.156 1.00 24.96 65 PHE B N 1
ATOM 2153 C CA . PHE B 2 53 ? 16.116 27.166 58.385 1.00 25.66 65 PHE B CA 1
ATOM 2154 C C . PHE B 2 53 ? 15.971 25.753 58.935 1.00 25.10 65 PHE B C 1
ATOM 2155 O O . PHE B 2 53 ? 16.918 24.959 58.899 1.00 25.00 65 PHE B O 1
ATOM 2163 N N . LEU B 2 54 ? 14.805 25.470 59.517 1.00 24.98 66 LEU B N 1
ATOM 2164 C CA . LEU B 2 54 ? 14.597 24.165 60.144 1.00 25.89 66 LEU B CA 1
ATOM 2165 C C . LEU B 2 54 ? 13.529 23.314 59.446 1.00 26.86 66 LEU B C 1
ATOM 2166 O O . LEU B 2 54 ? 12.525 23.841 58.991 1.00 25.08 66 LEU B O 1
ATOM 2171 N N . TYR B 2 55 ? 13.776 22.012 59.487 1.00 26.50 67 TYR B N 1
ATOM 2172 C CA . TYR B 2 55 ? 12.813 21.076 58.923 1.00 27.08 67 TYR B CA 1
ATOM 2173 C C . TYR B 2 55 ? 12.511 20.057 60.012 1.00 25.68 67 TYR B C 1
ATOM 2174 O O . TYR B 2 55 ? 13.345 19.256 60.402 1.00 24.58 67 TYR B O 1
ATOM 2183 N N . ASP B 2 56 ? 11.328 20.184 60.624 1.00 25.56 68 ASP B N 1
ATOM 2184 C CA . ASP B 2 56 ? 10.923 19.276 61.701 1.00 27.04 68 ASP B CA 1
ATOM 2185 C C . ASP B 2 56 ? 11.935 19.318 62.854 1.00 25.55 68 ASP B C 1
ATOM 2186 O O . ASP B 2 56 ? 12.308 18.287 63.430 1.00 24.29 68 ASP B O 1
ATOM 2191 N N . GLY B 2 57 ? 12.460 20.510 63.090 1.00 24.44 69 GLY B N 1
ATOM 2192 C CA . GLY B 2 57 ? 13.428 20.760 64.143 1.00 23.71 69 GLY B CA 1
ATOM 2193 C C . GLY B 2 57 ? 14.873 20.590 63.761 1.00 23.88 69 GLY B C 1
ATOM 2194 O O . GLY B 2 57 ? 15.755 20.896 64.594 1.00 24.06 69 GLY B O 1
ATOM 2195 N N . ILE B 2 58 ? 15.170 20.055 62.592 1.00 23.99 70 ILE B N 1
ATOM 2196 C CA . ILE B 2 58 ? 16.563 19.855 62.146 1.00 25.40 70 ILE B CA 1
ATOM 2197 C C . ILE B 2 58 ? 17.077 21.096 61.443 1.00 25.08 70 ILE B C 1
ATOM 2198 O O . ILE B 2 58 ? 16.453 21.601 60.493 1.00 24.99 70 ILE B O 1
ATOM 2203 N N . ARG B 2 59 ? 18.229 21.606 61.881 1.00 23.27 71 ARG B N 1
ATOM 2204 C CA . ARG B 2 59 ? 18.819 22.806 61.317 1.00 25.13 71 ARG B CA 1
ATOM 2205 C C . ARG B 2 59 ? 19.495 22.455 59.998 1.00 26.72 71 ARG B C 1
ATOM 2206 O O . ARG B 2 59 ? 20.522 21.782 59.974 1.00 27.96 71 ARG B O 1
ATOM 2214 N N . ILE B 2 60 ? 18.888 22.889 58.917 1.00 27.53 72 ILE B N 1
ATOM 2215 C CA . ILE B 2 60 ? 19.378 22.637 57.571 1.00 28.63 72 ILE B CA 1
ATOM 2216 C C . ILE B 2 60 ? 20.679 23.392 57.304 1.00 30.30 72 ILE B C 1
ATOM 2217 O O . ILE B 2 60 ? 20.893 24.548 57.640 1.00 29.09 72 ILE B O 1
ATOM 2222 N N . GLN B 2 61 ? 21.553 22.631 56.658 1.00 32.41 73 GLN B N 1
ATOM 2223 C CA . GLN B 2 61 ? 22.830 23.207 56.198 1.00 35.61 73 GLN B CA 1
ATOM 2224 C C . GLN B 2 61 ? 22.603 23.430 54.694 1.00 37.25 73 GLN B C 1
ATOM 2225 O O . GLN B 2 61 ? 22.109 22.545 53.991 1.00 36.37 73 GLN B O 1
ATOM 2231 N N . ALA B 2 62 ? 22.920 24.646 54.235 1.00 39.00 74 ALA B N 1
ATOM 2232 C CA . ALA B 2 62 ? 22.697 24.979 52.817 1.00 41.23 74 ALA B CA 1
ATOM 2233 C C . ALA B 2 62 ? 23.427 23.938 52.003 1.00 42.80 74 ALA B C 1
ATOM 2234 O O . ALA B 2 62 ? 24.478 23.548 52.524 1.00 44.84 74 ALA B O 1
ATOM 2236 N N . ASP B 2 63 ? 22.984 23.374 50.882 1.00 43.38 75 ASP B N 1
ATOM 2237 C CA . ASP B 2 63 ? 23.920 22.331 50.362 1.00 42.67 75 ASP B CA 1
ATOM 2238 C C . ASP B 2 63 ? 23.413 20.947 50.702 1.00 40.94 75 ASP B C 1
ATOM 2239 O O . ASP B 2 63 ? 23.780 19.968 50.046 1.00 41.04 75 ASP B O 1
ATOM 2240 N N . GLN B 2 64 ? 22.576 20.843 51.735 1.00 39.10 76 GLN B N 1
ATOM 2241 C CA . GLN B 2 64 ? 21.884 19.598 52.000 1.00 36.70 76 GLN B CA 1
ATOM 2242 C C . GLN B 2 64 ? 20.705 19.672 50.993 1.00 35.71 76 GLN B C 1
ATOM 2243 O O . GLN B 2 64 ? 20.273 20.782 50.645 1.00 35.70 76 GLN B O 1
ATOM 2249 N N . THR B 2 65 ? 20.251 18.533 50.552 1.00 35.00 77 THR B N 1
ATOM 2250 C CA . THR B 2 65 ? 19.118 18.487 49.624 1.00 35.59 77 THR B CA 1
ATOM 2251 C C . THR B 2 65 ? 17.887 17.990 50.355 1.00 35.67 77 THR B C 1
ATOM 2252 O O . THR B 2 65 ? 18.005 17.366 51.415 1.00 35.20 77 THR B O 1
ATOM 2256 N N . PRO B 2 66 ? 16.715 18.068 49.742 1.00 36.39 78 PRO B N 1
ATOM 2257 C CA . PRO B 2 66 ? 15.493 17.506 50.292 1.00 37.02 78 PRO B CA 1
ATOM 2258 C C . PRO B 2 66 ? 15.638 16.001 50.513 1.00 39.10 78 PRO B C 1
ATOM 2259 O O . PRO B 2 66 ? 15.197 15.402 51.502 1.00 38.80 78 PRO B O 1
ATOM 2263 N N . GLU B 2 67 ? 16.292 15.329 49.551 1.00 40.36 79 GLU B N 1
ATOM 2264 C CA . GLU B 2 67 ? 16.553 13.892 49.693 1.00 42.01 79 GLU B CA 1
ATOM 2265 C C . GLU B 2 67 ? 17.416 13.645 50.928 1.00 41.29 79 GLU B C 1
ATOM 2266 O O . GLU B 2 67 ? 17.142 12.732 51.718 1.00 41.38 79 GLU B O 1
ATOM 2272 N N . ASP B 2 68 ? 18.438 14.456 51.169 1.00 40.72 80 ASP B N 1
ATOM 2273 C CA . ASP B 2 68 ? 19.270 14.336 52.362 1.00 40.90 80 ASP B CA 1
ATOM 2274 C C . ASP B 2 68 ? 18.447 14.311 53.655 1.00 41.39 80 ASP B C 1
ATOM 2275 O O . ASP B 2 68 ? 18.662 13.494 54.561 1.00 41.76 80 ASP B O 1
ATOM 2280 N N . LEU B 2 69 ? 17.452 15.193 53.752 1.00 40.72 81 LEU B N 1
ATOM 2281 C CA . LEU B 2 69 ? 16.604 15.338 54.931 1.00 39.97 81 LEU B CA 1
ATOM 2282 C C . LEU B 2 69 ? 15.333 14.528 54.960 1.00 39.64 81 LEU B C 1
ATOM 2283 O O . LEU B 2 69 ? 14.504 14.683 55.869 1.00 38.32 81 LEU B O 1
ATOM 2288 N N . ASP B 2 70 ? 15.093 13.654 53.978 1.00 40.45 82 ASP B N 1
ATOM 2289 C CA . ASP B 2 70 ? 13.890 12.823 53.960 1.00 41.27 82 ASP B CA 1
ATOM 2290 C C . ASP B 2 70 ? 12.610 13.641 53.846 1.00 38.94 82 ASP B C 1
ATOM 2291 O O . ASP B 2 70 ? 11.569 13.350 54.437 1.00 38.51 82 ASP B O 1
ATOM 2296 N N . MET B 2 71 ? 12.661 14.741 53.092 1.00 36.91 83 MET B N 1
ATOM 2297 C CA . MET B 2 71 ? 11.470 15.569 52.898 1.00 35.33 83 MET B CA 1
ATOM 2298 C C . MET B 2 71 ? 10.453 14.882 51.998 1.00 36.41 83 MET B C 1
ATOM 2299 O O . MET B 2 71 ? 10.818 14.005 51.200 1.00 37.09 83 MET B O 1
ATOM 2304 N N . GLU B 2 72 ? 9.183 15.224 52.135 1.00 36.04 84 GLU B N 1
ATOM 2305 C CA . GLU B 2 72 ? 8.084 14.752 51.318 1.00 35.35 84 GLU B CA 1
ATOM 2306 C C . GLU B 2 72 ? 7.364 15.973 50.736 1.00 35.04 84 GLU B C 1
ATOM 2307 O O . GLU B 2 72 ? 7.447 17.076 51.253 1.00 33.52 84 GLU B O 1
ATOM 2309 N N . ASP B 2 73 ? 6.648 15.721 49.639 1.00 34.60 85 ASP B N 1
ATOM 2310 C CA . ASP B 2 73 ? 5.945 16.778 48.935 1.00 35.80 85 ASP B CA 1
ATOM 2311 C C . ASP B 2 73 ? 5.078 17.603 49.870 1.00 34.39 85 ASP B C 1
ATOM 2312 O O . ASP B 2 73 ? 4.333 17.101 50.719 1.00 33.99 85 ASP B O 1
ATOM 2317 N N . ASN B 2 74 ? 5.200 18.915 49.750 1.00 33.19 86 ASN B N 1
ATOM 2318 C CA . ASN B 2 74 ? 4.486 19.959 50.444 1.00 33.64 86 ASN B CA 1
ATOM 2319 C C . ASN B 2 74 ? 4.971 20.168 51.884 1.00 32.91 86 ASN B C 1
ATOM 2320 O O . ASN B 2 74 ? 4.292 20.835 52.672 1.00 31.61 86 ASN B O 1
ATOM 2325 N N . ASP B 2 75 ? 6.158 19.644 52.196 1.00 32.15 87 ASP B N 1
ATOM 2326 C CA . ASP B 2 75 ? 6.704 19.866 53.527 1.00 31.06 87 ASP B CA 1
ATOM 2327 C C . ASP B 2 75 ? 7.021 21.344 53.685 1.00 30.65 87 ASP B C 1
ATOM 2328 O O . ASP B 2 75 ? 7.159 22.090 52.725 1.00 29.16 87 ASP B O 1
ATOM 2333 N N . ILE B 2 76 ? 7.179 21.725 54.967 1.00 29.57 88 ILE B N 1
ATOM 2334 C CA . ILE B 2 76 ? 7.429 23.118 55.277 1.00 28.05 88 ILE B CA 1
ATOM 2335 C C . ILE B 2 76 ? 8.797 23.270 55.931 1.00 27.26 88 ILE B C 1
ATOM 2336 O O . ILE B 2 76 ? 9.174 22.471 56.778 1.00 28.03 88 ILE B O 1
ATOM 2341 N N . ILE B 2 77 ? 9.483 24.324 55.524 1.00 26.67 89 ILE B N 1
ATOM 2342 C CA . ILE B 2 77 ? 10.741 24.724 56.107 1.00 26.26 89 ILE B CA 1
ATOM 2343 C C . ILE B 2 77 ? 10.468 25.988 56.897 1.00 26.67 89 ILE B C 1
ATOM 2344 O O . ILE B 2 77 ? 9.939 26.938 56.324 1.00 27.18 89 ILE B O 1
ATOM 2349 N N . GLU B 2 78 ? 10.839 25.973 58.188 1.00 24.16 90 GLU B N 1
ATOM 2350 C CA . GLU B 2 78 ? 10.607 27.175 58.989 1.00 24.49 90 GLU B CA 1
ATOM 2351 C C . GLU B 2 78 ? 11.857 28.035 59.003 1.00 24.52 90 GLU B C 1
ATOM 2352 O O . GLU B 2 78 ? 12.955 27.534 59.231 1.00 27.01 90 GLU B O 1
ATOM 2358 N N . ALA B 2 79 ? 11.681 29.330 58.791 1.00 24.70 91 ALA B N 1
ATOM 2359 C CA . ALA B 2 79 ? 12.813 30.258 58.866 1.00 25.40 91 ALA B CA 1
ATOM 2360 C C . ALA B 2 79 ? 12.744 30.993 60.200 1.00 26.48 91 ALA B C 1
ATOM 2361 O O . ALA B 2 79 ? 11.819 31.808 60.384 1.00 27.71 91 ALA B O 1
ATOM 2363 N N . HIS B 2 80 ? 13.708 30.727 61.091 1.00 25.06 92 HIS B N 1
ATOM 2364 C CA . HIS B 2 80 ? 13.679 31.375 62.395 1.00 24.54 92 HIS B CA 1
ATOM 2365 C C . HIS B 2 80 ? 14.823 32.382 62.580 1.00 25.10 92 HIS B C 1
ATOM 2366 O O . HIS B 2 80 ? 15.915 32.126 62.119 1.00 26.43 92 HIS B O 1
ATOM 2373 N N . ARG B 2 81 ? 14.566 33.443 63.319 1.00 25.17 93 ARG B N 1
ATOM 2374 C CA . ARG B 2 81 ? 15.564 34.440 63.679 1.00 26.29 93 ARG B CA 1
ATOM 2375 C C . ARG B 2 81 ? 16.560 33.818 64.671 1.00 25.15 93 ARG B C 1
ATOM 2376 O O . ARG B 2 81 ? 16.153 33.028 65.553 1.00 24.62 93 ARG B O 1
ATOM 2384 N N . GLU B 2 82 ? 17.835 34.154 64.532 1.00 24.37 94 GLU B N 1
ATOM 2385 C CA . GLU B 2 82 ? 18.881 33.732 65.481 1.00 23.40 94 GLU B CA 1
ATOM 2386 C C . GLU B 2 82 ? 18.391 34.161 66.860 1.00 21.74 94 GLU B C 1
ATOM 2387 O O . GLU B 2 82 ? 17.644 35.152 67.020 1.00 21.06 94 GLU B O 1
ATOM 2393 N N . GLN B 2 83 ? 18.801 33.366 67.875 1.00 19.64 95 GLN B N 1
ATOM 2394 C CA . GLN B 2 83 ? 18.424 33.720 69.241 1.00 18.66 95 GLN B CA 1
ATOM 2395 C C . GLN B 2 83 ? 19.717 33.972 70.027 1.00 17.79 95 GLN B C 1
ATOM 2396 O O . GLN B 2 83 ? 20.686 33.195 69.891 1.00 19.08 95 GLN B O 1
ATOM 2402 N N . ILE B 2 84 ? 19.701 35.005 70.871 1.00 19.29 96 ILE B N 1
ATOM 2403 C CA . ILE B 2 84 ? 20.823 35.279 71.764 1.00 19.53 96 ILE B CA 1
ATOM 2404 C C . ILE B 2 84 ? 20.254 35.486 73.178 1.00 18.46 96 ILE B C 1
ATOM 2405 O O . ILE B 2 84 ? 19.038 35.698 73.361 1.00 17.67 96 ILE B O 1
ATOM 2410 N N . GLY B 2 85 ? 21.127 35.430 74.181 1.00 17.64 97 GLY B N 1
ATOM 2411 C CA . GLY B 2 85 ? 20.667 35.692 75.527 1.00 16.66 97 GLY B CA 1
ATOM 2412 C C . GLY B 2 85 ? 21.833 35.730 76.508 1.00 16.37 97 GLY B C 1
ATOM 2413 O O . GLY B 2 85 ? 22.844 35.095 76.262 1.00 15.60 97 GLY B O 1
ATOM 2414 N N . GLY B 2 86 ? 21.589 36.477 77.568 1.00 15.68 98 GLY B N 1
ATOM 2415 C CA . GLY 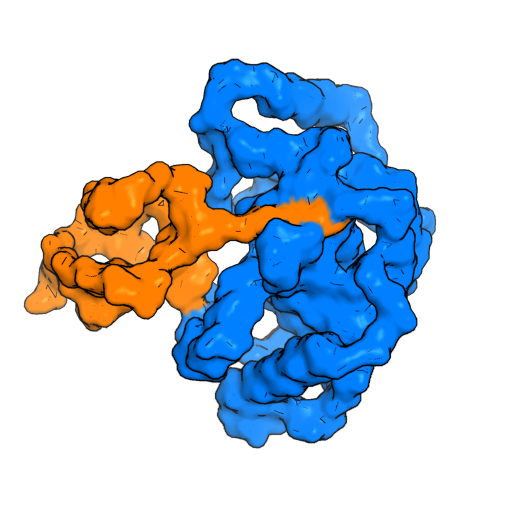B 2 86 ? 22.595 36.730 78.598 1.00 16.42 98 GLY B CA 1
ATOM 2416 C C . GLY B 2 86 ? 22.176 35.984 79.863 1.00 16.46 98 GLY B C 1
ATOM 2417 O O . GLY B 2 86 ? 23.034 36.071 80.909 1.00 17.02 98 GLY B O 1
#

Solvent-accessible surface area: 14263 Å² total; per-residue (Å²): 134,58,78,5,59,137,23,70,138,141,18,54,68,72,1,106,150,13,24,76,43,220,130,78,65,94,51,11,70,100,69,41,0,47,0,33,3,98,11,0,90,22,2,19,88,167,147,96,0,0,1,1,0,0,7,0,0,1,32,39,2,36,99,73,25,98,78,14,5,1,2,7,0,1,0,18,26,0,1,52,120,116,22,35,127,15,1,120,86,11,2,156,44,56,171,30,96,8,112,122,18,40,10,0,0,0,0,0,24,42,137,43,55,28,0,0,0,0,18,0,7,16,123,103,87,41,0,2,8,1,14,2,104,32,176,17,100,80,75,134,4,104,54,7,2,67,25,0,28,76,0,0,47,60,31,11,174,126,108,46,0,151,105,11,95,49,73,28,52,131,16,30,84,8,88,34,49,44,4,0,0,0,2,4,0,0,2,0,20,5,11,14,59,80,23,103,56,106,5,65,105,104,9,0,104,78,0,11,42,20,0,1,34,16,1,33,64,53,31,4,168,113,51,83,82,0,53,2,47,0,18,44,68,104,34,86,17,148,39,149,30,98,68,80,46,61,0,140,192,5,8,64,46,0,2,73,183,44,72,102,60,63,74,35,12,17,4,0,2,18,10,38,18,10,40,27,42,32,16,1,116,91,11,91,17,60,75,106,18,82,0,45,8,19,167,22,13,66,0,3

Foldseek 3Di:
DAPQDFDDPVLLVVLVVLLPDDDWAWQAAPPHQIATSVQLNCLPPLHAHDQSLLQLLQLLLPLPFPQEHEHGQVQLVQCLPPNLVSCVCPVVVVVDAPVSHQKYKHWHDDPVFAIWIWICGQVQLAIETEFQADPDDDVVLVSSQVSVLRNSCVRVVNPGRPPGHYYHDYAHHAPDRRLRSLVSSSCSVCVSVVHDRPDYVVSSNSSSSRSSSCSNVNVSD/DPQKAWEWEEQPPDIDIDIGGQQDFCQVVQVVVQVVVVHDSVQKFKDFVRHTDDGRQGNVNVVHHHHGYIHIYGDDDDD

B-factor: mean 31.6, std 11.84, range [11.67, 71.7]

GO terms:
  GO:0008234 cysteine-type peptidase activity (F, IDA)
  GO:0005635 nuclear envelope (C, IDA)
  GO:0005730 nucleolus (C, IDA)
  GO:0016929 deSUMOylase activity (F, IDA)
  GO:0005643 nuclear pore (C, IDA)
  GO:0016926 protein desumoylation (P, IDA)
  GO:0016929 deSUMOylase activity (F, IMP)
  GO:0016926 protein desumoylation (P, IMP)
  GO:0000086 G2/M transition of mitotic cell cycle (P, IMP)

Organism: Saccharomyces cerevisiae (strain ATCC 204508 / S288c) (NCBI:txid559292)

Radius of gyration: 19.13 Å; Cα contacts (8 Å, |Δi|>4): 546; chains: 2; bounding box: 50×37×52 Å

Secondary structure (DSSP, 8-state):
--SSPPPPHHHHHHHHHHHT-SS--EEEEETTEEEEHHHHGGGSTTPPPBHHHHHHHHHHHHHHSTTEEE--THHHHHHHHHTGGGTTTTTGGGTS-GGG-SEEEEEEEETTTEEEEEEEETTTTEEEEE-SS--S--HHHHHHHHHHHHHHHHHTTSSS-TTPEEEEE--PPPSSSSTHHHHHHHHHHHHHTT------HHHHHHHHHHHHHHHHTTTT-/--SEEEEEEESSS-EEEEEEETTS-THHHHHHHHHHTT--GGGEEEEETTEEPPBTB-TTTTT--TTEEEEEEE--B--

InterPro domains:
  IPR003653 Ulp1 protease family, C-terminal catalytic domain [PF02902] (447-614)
  IPR003653 Ulp1 protease family, C-terminal catalytic domain [PS50600] (433-591)
  IPR038765 Papain-like cysteine peptidase superfamily [SSF54001] (402-617)

CATH classification: 1.10.418.20 (+1 more: 3.30.310.130)

Nearest PDB structures (foldseek):
  1euv-assembly1_A  TM=1.005E+00  e=8.018E-45  Saccharomyces cerevisiae
  2hl9-assembly1_A  TM=9.929E-01  e=1.957E-38  Saccharomyces cerevisiae
  2hl8-assembly1_A  TM=9.905E-01  e=2.194E-38  Saccharomyces cerevisiae
  2hkp-assembly1_A  TM=9.899E-01  e=7.298E-38  Saccharomyces cerevisiae
  3zo5-assembly1_A  TM=8.582E-01  e=6.448E-16  Homo sapiens